Protein AF-0000000082566707 (afdb_homodimer)

InterPro domains:
  IPR007268 Rad9/Ddc1 [PF04139] (2-94)
  IPR007268 Rad9/Ddc1 [PTHR15237] (2-93)

Sequence (204 aa):
MLAFHTLNSSQSAYQSMTFKPDFFDVYTVSGNQVQCSVLLKAICSLLRTPIASIDNSSVKLPDPDALKVQWALECYSVMRKTYWITCNVEPNIKFTKVTYYEMLAFHTLNSSQSAYQSMTFKPDFFDVYTVSGNQVQCSVLLKAICSLLRTPIASIDNSSVKLPDPDALKVQWALECYSVMRKTYWITCNVEPNIKFTKVTYYE

Nearest PDB structures (foldseek):
  7o1f-assembly1_C  TM=5.573E-01  e=4.388E-01  Thermochaetoides thermophila DSM 1495
  7b28-assembly3_B  TM=5.592E-01  e=2.146E+00  Rhipicephalus pulchellus
  7b28-assembly7_G  TM=5.546E-01  e=2.767E+00  Rhipicephalus pulchellus
  7b28-assembly1_F  TM=5.587E-01  e=2.948E+00  Rhipicephalus pulchellus
  7b28-assembly4_C  TM=5.546E-01  e=2.948E+00  Rhipicephalus pulchellus

Structure (mmCIF, N/CA/C/O backbone):
data_AF-0000000082566707-model_v1
#
loop_
_entity.id
_entity.type
_entity.pdbx_description
1 polymer 'Uncharacterized protein'
#
loop_
_atom_site.group_PDB
_atom_site.id
_atom_site.type_symbol
_atom_site.label_atom_id
_atom_site.label_alt_id
_atom_site.label_comp_id
_atom_site.label_asym_id
_atom_site.label_entity_id
_atom_site.label_seq_id
_atom_site.pdbx_PDB_ins_code
_atom_site.Cartn_x
_atom_site.Cartn_y
_atom_site.Cartn_z
_atom_site.occupancy
_atom_site.B_iso_or_equiv
_atom_site.auth_seq_id
_atom_site.auth_comp_id
_atom_site.auth_asym_id
_atom_site.auth_atom_id
_atom_site.pdbx_PDB_model_num
ATOM 1 N N . MET A 1 1 ? 10.742 -12.586 -5.781 1 89.69 1 MET A N 1
ATOM 2 C CA . MET A 1 1 ? 9.93 -11.562 -5.129 1 89.69 1 MET A CA 1
ATOM 3 C C . MET A 1 1 ? 9.109 -10.781 -6.156 1 89.69 1 MET A C 1
ATOM 5 O O . MET A 1 1 ? 9.578 -10.539 -7.27 1 89.69 1 MET A O 1
ATOM 9 N N . LEU A 1 2 ? 7.887 -10.539 -5.777 1 91.69 2 LEU A N 1
ATOM 10 C CA . LEU A 1 2 ? 6.996 -9.766 -6.633 1 91.69 2 LEU A CA 1
ATOM 11 C C . LEU A 1 2 ? 6.594 -8.461 -5.949 1 91.69 2 LEU A C 1
ATOM 13 O O . LEU A 1 2 ? 6.129 -8.469 -4.809 1 91.69 2 LEU A O 1
ATOM 17 N N . ALA A 1 3 ? 6.848 -7.414 -6.664 1 92.25 3 ALA A N 1
ATOM 18 C CA . ALA A 1 3 ? 6.523 -6.117 -6.074 1 92.25 3 ALA A CA 1
ATOM 19 C C . ALA A 1 3 ? 5.699 -5.266 -7.035 1 92.25 3 ALA A C 1
ATOM 21 O O . ALA A 1 3 ? 5.949 -5.27 -8.242 1 92.25 3 ALA A O 1
ATOM 22 N N . PHE A 1 4 ? 4.68 -4.625 -6.426 1 92.06 4 PHE A N 1
ATOM 23 C CA . PHE A 1 4 ? 3.896 -3.617 -7.133 1 92.06 4 PHE A CA 1
ATOM 24 C C . PHE A 1 4 ? 4.133 -2.234 -6.539 1 92.06 4 PHE A C 1
ATOM 26 O O . PHE A 1 4 ? 4.199 -2.08 -5.316 1 92.06 4 PHE A O 1
ATOM 33 N N . HIS A 1 5 ? 4.258 -1.29 -7.406 1 90.44 5 HIS A N 1
ATOM 34 C CA . HIS A 1 5 ? 4.449 0.057 -6.879 1 90.44 5 HIS A CA 1
ATOM 35 C C . HIS A 1 5 ? 3.736 1.093 -7.742 1 90.44 5 HIS A C 1
ATOM 37 O O . HIS A 1 5 ? 3.475 0.852 -8.922 1 90.44 5 HIS A O 1
ATOM 43 N N . THR A 1 6 ? 3.406 2.178 -7.148 1 91.19 6 THR A N 1
ATOM 44 C CA . THR A 1 6 ? 2.795 3.301 -7.848 1 91.19 6 THR A CA 1
ATOM 45 C C . THR A 1 6 ? 3.262 4.625 -7.254 1 91.19 6 THR A C 1
ATOM 47 O O . THR A 1 6 ? 3.586 4.703 -6.066 1 91.19 6 THR A O 1
ATOM 50 N N . LEU A 1 7 ? 3.301 5.535 -8.156 1 88.88 7 LEU A N 1
ATOM 51 C CA . LEU A 1 7 ? 3.672 6.91 -7.836 1 88.88 7 LEU A CA 1
ATOM 52 C C . LEU A 1 7 ? 2.631 7.891 -8.367 1 88.88 7 LEU A C 1
ATOM 54 O O . LEU A 1 7 ? 2.133 7.73 -9.484 1 88.88 7 LEU A O 1
ATOM 58 N N . ASN A 1 8 ? 2.279 8.82 -7.445 1 87.75 8 ASN A N 1
ATOM 59 C CA . ASN A 1 8 ? 1.341 9.797 -7.988 1 87.75 8 ASN A CA 1
ATOM 60 C C . ASN A 1 8 ? 2.025 10.75 -8.961 1 87.75 8 ASN A C 1
ATOM 62 O O . ASN A 1 8 ? 3.254 10.789 -9.039 1 87.75 8 ASN A O 1
ATOM 66 N N . SER A 1 9 ? 1.247 11.398 -9.688 1 85.25 9 SER A N 1
ATOM 67 C CA . SER A 1 9 ? 1.765 12.234 -10.758 1 85.25 9 SER A CA 1
ATOM 68 C C . SER A 1 9 ? 2.693 13.312 -10.227 1 85.25 9 SER A C 1
ATOM 70 O O . SER A 1 9 ? 3.678 13.672 -10.875 1 85.25 9 SER A O 1
ATOM 72 N N . SER A 1 10 ? 2.449 13.859 -9.031 1 85 10 SER A N 1
ATOM 73 C CA . SER A 1 10 ? 3.262 14.914 -8.43 1 85 10 SER A CA 1
ATOM 74 C C . SER A 1 10 ? 4.527 14.336 -7.801 1 85 10 SER A C 1
ATOM 76 O O . SER A 1 10 ? 5.371 15.086 -7.305 1 85 10 SER A O 1
ATOM 78 N N . GLN A 1 11 ? 4.633 12.984 -7.742 1 86.69 11 GLN A N 1
ATOM 79 C CA . GLN A 1 11 ? 5.766 12.266 -7.168 1 86.69 11 GLN A CA 1
ATOM 80 C C . GLN A 1 11 ? 5.93 12.594 -5.688 1 86.69 11 GLN A C 1
ATOM 82 O O . GLN A 1 11 ? 7.055 12.648 -5.18 1 86.69 11 GLN A O 1
ATOM 87 N N . SER A 1 12 ? 4.902 12.961 -5.082 1 90.69 12 SER A N 1
ATOM 88 C CA . SER A 1 12 ? 4.957 13.312 -3.666 1 90.69 12 SER A CA 1
ATOM 89 C C . SER A 1 12 ? 4.461 12.164 -2.795 1 90.69 12 SER A C 1
ATOM 91 O O . SER A 1 12 ? 4.602 12.203 -1.57 1 90.69 12 SER A O 1
ATOM 93 N N . ALA A 1 13 ? 3.9 11.148 -3.428 1 91.94 13 ALA A N 1
ATOM 94 C CA . ALA A 1 13 ? 3.402 9.961 -2.73 1 91.94 13 ALA A CA 1
ATOM 95 C C . ALA A 1 13 ? 3.777 8.688 -3.48 1 91.94 13 ALA A C 1
ATOM 97 O O . ALA A 1 13 ? 3.686 8.633 -4.707 1 91.94 13 ALA A O 1
ATOM 98 N N . TYR A 1 14 ? 4.172 7.719 -2.662 1 90.56 14 TYR A N 1
ATOM 99 C CA . TYR A 1 14 ? 4.625 6.438 -3.195 1 90.56 14 TYR A CA 1
ATOM 100 C C . TYR A 1 14 ? 4.012 5.277 -2.422 1 90.56 14 TYR A C 1
ATOM 102 O O . TYR A 1 14 ? 3.949 5.305 -1.191 1 90.56 14 TYR A O 1
ATOM 110 N N . GLN A 1 15 ? 3.508 4.336 -3.217 1 92.44 15 GLN A N 1
ATOM 111 C CA . GLN A 1 15 ? 2.943 3.133 -2.611 1 92.44 15 GLN A CA 1
ATOM 112 C C . GLN A 1 15 ? 3.576 1.873 -3.193 1 92.44 15 GLN A C 1
ATOM 114 O O . GLN A 1 15 ? 3.793 1.782 -4.406 1 92.44 15 GLN A O 1
ATOM 119 N N . SER A 1 16 ? 3.9 0.959 -2.309 1 91.94 16 SER A N 1
ATOM 120 C CA . SER A 1 16 ? 4.465 -0.302 -2.775 1 91.94 16 SER A CA 1
ATOM 121 C C . SER A 1 16 ? 3.916 -1.482 -1.981 1 91.94 16 SER A C 1
ATOM 123 O O . SER A 1 16 ? 3.547 -1.334 -0.815 1 91.94 16 SER A O 1
ATOM 125 N N . MET A 1 17 ? 3.814 -2.58 -2.643 1 93.94 17 MET A N 1
ATOM 126 C CA . MET A 1 17 ? 3.463 -3.873 -2.062 1 93.94 17 MET A CA 1
ATOM 127 C C . MET A 1 17 ? 4.398 -4.969 -2.562 1 93.94 17 MET A C 1
ATOM 129 O O . MET A 1 17 ? 4.633 -5.09 -3.766 1 93.94 17 MET A O 1
ATOM 133 N N . THR A 1 18 ? 4.945 -5.691 -1.641 1 92.62 18 THR A N 1
ATOM 134 C CA . THR A 1 18 ? 5.902 -6.73 -2.002 1 92.62 18 THR A CA 1
ATOM 135 C C . THR A 1 18 ? 5.469 -8.078 -1.441 1 92.62 18 THR A C 1
ATOM 137 O O . THR A 1 18 ? 5.039 -8.172 -0.289 1 92.62 18 THR A O 1
ATOM 140 N N . PHE A 1 19 ? 5.625 -9.117 -2.285 1 93.44 19 PHE A N 1
ATOM 141 C CA . PHE A 1 19 ? 5.258 -10.477 -1.889 1 93.44 19 PHE A CA 1
ATOM 142 C C . PHE A 1 19 ? 6.422 -11.43 -2.096 1 93.44 19 PHE A C 1
ATOM 144 O O . PHE A 1 19 ? 7.051 -11.438 -3.156 1 93.44 19 PHE A O 1
ATOM 151 N N . LYS A 1 20 ? 6.645 -12.172 -1.05 1 93.19 20 LYS A N 1
ATOM 152 C CA . LYS A 1 20 ? 7.547 -13.312 -1.211 1 93.19 20 LYS A CA 1
ATOM 153 C C . LYS A 1 20 ? 6.859 -14.461 -1.939 1 93.19 20 LYS A C 1
ATOM 155 O O . LYS A 1 20 ? 5.633 -14.586 -1.902 1 93.19 20 LYS A O 1
ATOM 160 N N . PRO A 1 21 ? 7.695 -15.281 -2.607 1 95.31 21 PRO A N 1
ATOM 161 C CA . PRO A 1 21 ? 7.086 -16.422 -3.309 1 95.31 21 PRO A CA 1
ATOM 162 C C . PRO A 1 21 ? 6.242 -17.297 -2.389 1 95.31 21 PRO A C 1
ATOM 164 O O . PRO A 1 21 ? 5.203 -17.812 -2.807 1 95.31 21 PRO A O 1
ATOM 167 N N . ASP A 1 22 ? 6.578 -17.438 -1.135 1 94.81 22 ASP A N 1
ATOM 168 C CA . ASP A 1 22 ? 5.891 -18.344 -0.221 1 94.81 22 ASP A CA 1
ATOM 169 C C . ASP A 1 22 ? 4.551 -17.781 0.223 1 94.81 22 ASP A C 1
ATOM 171 O O . ASP A 1 22 ? 3.758 -18.453 0.873 1 94.81 22 ASP A O 1
ATOM 175 N N . PHE A 1 23 ? 4.254 -16.625 -0.111 1 93.69 23 PHE A N 1
ATOM 176 C CA . PHE A 1 23 ? 2.941 -16.047 0.142 1 93.69 23 PHE A CA 1
ATOM 177 C C . PHE A 1 23 ? 1.866 -16.75 -0.674 1 93.69 23 PHE A C 1
ATOM 179 O O . PHE A 1 23 ? 0.713 -16.844 -0.247 1 93.69 23 PHE A O 1
ATOM 186 N N . PHE A 1 24 ? 2.273 -17.266 -1.817 1 96.5 24 PHE A N 1
ATOM 187 C CA . PHE A 1 24 ? 1.337 -17.844 -2.768 1 96.5 24 PHE A CA 1
ATOM 188 C C . PHE A 1 24 ? 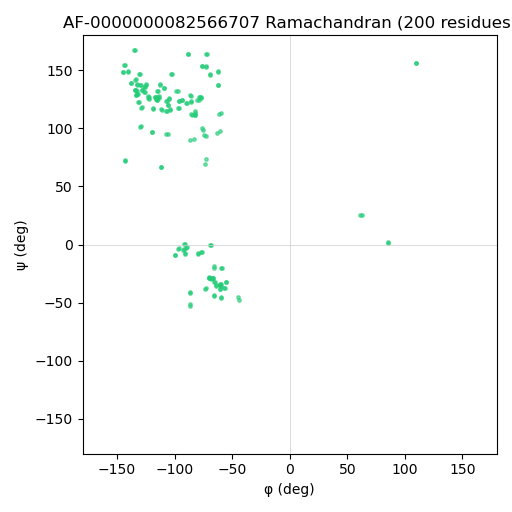1.379 -19.375 -2.695 1 96.5 24 PHE A C 1
ATOM 190 O O . PHE A 1 24 ? 2.441 -19.953 -2.475 1 96.5 24 PHE A O 1
ATOM 197 N N . ASP A 1 25 ? 0.219 -19.859 -2.939 1 97 25 ASP A N 1
ATOM 198 C CA . ASP A 1 25 ? 0.181 -21.312 -3.086 1 97 25 ASP A CA 1
ATOM 199 C C . ASP A 1 25 ? 0.798 -21.734 -4.41 1 97 25 ASP A C 1
ATOM 201 O O . ASP A 1 25 ? 1.448 -22.781 -4.488 1 97 25 ASP A O 1
ATOM 205 N N . VAL A 1 26 ? 0.562 -21 -5.355 1 96.62 26 VAL A N 1
ATOM 206 C CA . VAL A 1 26 ? 1.168 -21.203 -6.668 1 96.62 26 VAL A CA 1
ATOM 207 C C . VAL A 1 26 ? 1.807 -19.906 -7.152 1 96.62 26 VAL A C 1
ATOM 209 O O . VAL A 1 26 ? 1.125 -18.891 -7.297 1 96.62 26 VAL A O 1
ATOM 212 N N . TYR A 1 27 ? 3.111 -19.969 -7.336 1 96.12 27 TYR A N 1
ATOM 213 C CA . TYR A 1 27 ? 3.896 -18.812 -7.773 1 96.12 27 TYR A CA 1
ATOM 214 C C . TYR A 1 27 ? 4.594 -19.094 -9.102 1 96.12 27 TYR A C 1
ATOM 216 O O . TYR A 1 27 ? 5.66 -19.719 -9.125 1 96.12 27 TYR A O 1
ATOM 224 N N . THR A 1 28 ? 3.951 -18.641 -10.219 1 94.56 28 THR A N 1
ATOM 225 C CA . THR A 1 28 ? 4.504 -18.844 -11.555 1 94.56 28 THR A CA 1
ATOM 226 C C . THR A 1 28 ? 4.949 -17.516 -12.164 1 94.56 28 THR A C 1
ATOM 228 O O . THR A 1 28 ? 4.316 -17.016 -13.094 1 94.56 28 THR A O 1
ATOM 231 N N . VAL A 1 29 ? 5.914 -16.922 -11.625 1 92.75 29 VAL A N 1
ATOM 232 C CA . VAL A 1 29 ? 6.465 -15.664 -12.117 1 92.75 29 VAL A CA 1
ATOM 233 C C . VAL A 1 29 ? 7.883 -15.891 -12.641 1 92.75 29 VAL A C 1
ATOM 235 O O . VAL A 1 29 ? 8.719 -16.469 -11.961 1 92.75 29 VAL A O 1
ATOM 238 N N . SER A 1 30 ? 8.016 -15.445 -13.82 1 87.81 30 SER A N 1
ATOM 239 C CA . SER A 1 30 ? 9.344 -15.562 -14.414 1 87.81 30 SER A CA 1
ATOM 240 C C . SER A 1 30 ? 10.266 -14.453 -13.922 1 87.81 30 SER A C 1
ATOM 242 O O . SER A 1 30 ? 9.914 -13.273 -13.969 1 87.81 30 SER A O 1
ATOM 244 N N . GLY A 1 31 ? 11.398 -14.781 -13.359 1 82.25 31 GLY A N 1
ATOM 245 C CA . GLY A 1 31 ? 12.344 -13.836 -12.797 1 82.25 31 GLY A CA 1
ATOM 246 C C . GLY A 1 31 ? 12.422 -13.891 -11.281 1 82.25 31 GLY A C 1
ATOM 247 O O . GLY A 1 31 ? 11.484 -14.336 -10.625 1 82.25 31 GLY A O 1
ATOM 248 N N . ASN A 1 32 ? 13.469 -13.484 -10.719 1 80.94 32 ASN A N 1
ATOM 249 C CA . ASN A 1 32 ? 13.688 -13.555 -9.281 1 80.94 32 ASN A CA 1
ATOM 250 C C . ASN A 1 32 ? 13.109 -12.336 -8.562 1 80.94 32 ASN A C 1
ATOM 252 O O . ASN A 1 32 ? 12.594 -12.453 -7.449 1 80.94 32 ASN A O 1
ATOM 256 N N . GLN A 1 33 ? 13.281 -11.227 -9.102 1 83.75 33 GLN A N 1
ATOM 257 C CA . GLN A 1 33 ? 12.758 -9.977 -8.57 1 83.75 33 GLN A CA 1
ATOM 258 C C . GLN A 1 33 ? 12 -9.195 -9.633 1 83.75 33 GLN A C 1
ATOM 260 O O . GLN A 1 33 ? 12.602 -8.672 -10.578 1 83.75 33 GLN A O 1
ATOM 265 N N . VAL A 1 34 ? 10.75 -9.328 -9.469 1 86.69 34 VAL A N 1
ATOM 266 C CA . VAL A 1 34 ? 9.914 -8.633 -10.445 1 86.69 34 VAL A CA 1
ATOM 267 C C . VAL A 1 34 ? 9.258 -7.418 -9.797 1 86.69 34 VAL A C 1
ATOM 269 O O . VAL A 1 34 ? 8.656 -7.531 -8.727 1 86.69 34 VAL A O 1
ATOM 272 N N . GLN A 1 35 ? 9.516 -6.324 -10.414 1 87.56 35 GLN A N 1
ATOM 273 C CA . GLN A 1 35 ? 8.906 -5.074 -9.977 1 87.56 35 GLN A CA 1
ATOM 274 C C . GLN A 1 35 ? 8 -4.492 -11.055 1 87.56 35 GLN A C 1
ATOM 276 O O . GLN A 1 35 ? 8.43 -4.285 -12.188 1 87.56 35 GLN A O 1
ATOM 281 N N . CYS A 1 36 ? 6.793 -4.219 -10.648 1 88.5 36 CYS A N 1
ATOM 282 C CA . CYS A 1 36 ? 5.82 -3.723 -11.617 1 88.5 36 CYS A CA 1
ATOM 283 C C . CYS A 1 36 ? 5.258 -2.375 -11.18 1 88.5 36 CYS A C 1
ATOM 285 O O . CYS A 1 36 ? 4.77 -2.234 -10.055 1 88.5 36 CYS A O 1
ATOM 287 N N . SER A 1 37 ? 5.375 -1.419 -12.094 1 90.75 37 SER A N 1
ATOM 288 C CA . SER A 1 37 ? 4.637 -0.174 -11.906 1 90.75 37 SER A CA 1
ATOM 289 C C . SER A 1 37 ? 3.17 -0.342 -12.289 1 90.75 37 SER A C 1
ATOM 291 O O . SER A 1 37 ? 2.855 -0.852 -13.367 1 90.75 37 SER A O 1
ATOM 293 N N . VAL A 1 38 ? 2.332 0.041 -11.344 1 92.75 38 VAL A N 1
ATOM 294 C CA . VAL A 1 38 ? 0.905 -0.147 -11.578 1 92.75 38 VAL A CA 1
ATOM 295 C C . VAL A 1 38 ? 0.142 1.111 -11.172 1 92.75 38 VAL A C 1
ATOM 297 O O . VAL A 1 38 ? 0.71 2.018 -10.555 1 92.75 38 VAL A O 1
ATOM 300 N N . LEU A 1 39 ? -1.167 1.134 -11.602 1 91.31 39 LEU A N 1
ATOM 301 C CA . LEU A 1 39 ? -2.031 2.213 -11.141 1 91.31 39 LEU A CA 1
ATOM 302 C C . LEU A 1 39 ? -2.398 2.021 -9.672 1 91.31 39 LEU A C 1
ATOM 304 O O . LEU A 1 39 ? -2.477 0.891 -9.188 1 91.31 39 LEU A O 1
ATOM 308 N N . LEU A 1 40 ? -2.684 3.113 -9.016 1 92 40 LEU A N 1
ATOM 309 C CA . LEU A 1 40 ? -3.105 3.068 -7.621 1 92 40 LEU A CA 1
ATOM 310 C C . LEU A 1 40 ? -4.336 2.188 -7.453 1 92 40 LEU A C 1
ATOM 312 O O . LEU A 1 40 ? -4.441 1.438 -6.477 1 92 40 LEU A O 1
ATOM 316 N N . LYS A 1 41 ? -5.207 2.266 -8.414 1 92.06 41 LYS A N 1
ATOM 317 C CA . LYS A 1 41 ? -6.434 1.476 -8.367 1 92.06 41 LYS A CA 1
ATOM 318 C C . LYS A 1 41 ? -6.125 -0.018 -8.32 1 92.06 41 LYS A C 1
ATOM 320 O O . LYS A 1 41 ? -6.859 -0.791 -7.707 1 92.06 41 LYS A O 1
ATOM 325 N N . ALA A 1 42 ? -5.094 -0.407 -8.984 1 92.62 42 ALA A N 1
ATOM 326 C CA . ALA A 1 42 ? -4.691 -1.811 -8.953 1 92.62 42 ALA A CA 1
ATOM 327 C C . ALA A 1 42 ? -4.242 -2.225 -7.555 1 92.62 42 ALA A C 1
ATOM 329 O O . ALA A 1 42 ? -4.621 -3.291 -7.066 1 92.62 42 ALA A O 1
ATOM 330 N N . ILE A 1 43 ? -3.469 -1.401 -6.918 1 92.44 43 ILE A N 1
ATOM 331 C CA . ILE A 1 43 ? -3.047 -1.669 -5.547 1 92.44 43 ILE A CA 1
ATOM 332 C C . ILE A 1 43 ? -4.27 -1.783 -4.645 1 92.44 43 ILE A C 1
ATOM 334 O O . ILE A 1 43 ? -4.379 -2.717 -3.846 1 92.44 43 ILE A O 1
ATOM 338 N N . CYS A 1 44 ? -5.195 -0.875 -4.777 1 93.5 44 CYS A N 1
ATOM 339 C CA . CYS A 1 44 ? -6.41 -0.889 -3.973 1 93.5 44 CYS A CA 1
ATOM 340 C C . CYS A 1 44 ? -7.203 -2.168 -4.203 1 93.5 44 CYS A C 1
ATOM 342 O O . CYS A 1 44 ? -7.75 -2.744 -3.262 1 93.5 44 CYS A O 1
ATOM 344 N N . SER A 1 45 ? -7.258 -2.643 -5.387 1 91.31 45 SER A N 1
ATOM 345 C CA . SER A 1 45 ? -7.992 -3.861 -5.711 1 91.31 45 SER A CA 1
ATOM 346 C C . SER A 1 45 ? -7.391 -5.074 -5.008 1 91.31 45 SER A C 1
ATOM 348 O O . SER A 1 45 ? -8.117 -5.961 -4.555 1 91.31 45 SER A O 1
ATOM 350 N N . LEU A 1 46 ? -6.09 -5.062 -4.887 1 90 46 LEU A N 1
ATOM 351 C CA . LEU A 1 46 ? -5.387 -6.148 -4.211 1 90 46 LEU A CA 1
ATOM 352 C C . LEU A 1 46 ? -5.672 -6.137 -2.713 1 90 46 LEU A C 1
ATOM 354 O O . LEU A 1 46 ? -5.684 -7.188 -2.068 1 90 46 LEU A O 1
ATOM 358 N N . LEU A 1 47 ? -5.934 -4.988 -2.229 1 91.56 47 LEU A N 1
ATOM 359 C CA . LEU A 1 47 ? -6.121 -4.836 -0.791 1 91.56 47 LEU A CA 1
ATOM 360 C C . LEU A 1 47 ? -7.586 -5.004 -0.411 1 91.56 47 LEU A C 1
ATOM 362 O O . LEU A 1 47 ? -7.926 -5.039 0.774 1 91.56 47 LEU A O 1
ATOM 366 N N . ARG A 1 48 ? -8.453 -5.086 -1.411 1 88.62 48 ARG A N 1
ATOM 367 C CA . ARG A 1 48 ? -9.883 -5.168 -1.163 1 88.62 48 ARG A CA 1
ATOM 368 C C . ARG A 1 48 ? -10.258 -6.512 -0.55 1 88.62 48 ARG A C 1
ATOM 370 O O . ARG A 1 48 ? -11.266 -6.621 0.155 1 88.62 48 ARG A O 1
ATOM 377 N N . THR A 1 49 ? -9.555 -7.52 -0.806 1 88 49 THR A N 1
ATOM 378 C CA . THR A 1 49 ? -9.852 -8.844 -0.27 1 88 49 THR A CA 1
ATOM 379 C C . THR A 1 49 ? -9.023 -9.117 0.979 1 88 49 THR A C 1
ATOM 381 O O . THR A 1 49 ? -7.797 -9.234 0.902 1 88 49 THR A O 1
ATOM 384 N N . PRO A 1 50 ? -9.672 -9.297 2.043 1 87.56 50 PRO A N 1
ATOM 385 C CA . PRO A 1 50 ? -8.922 -9.594 3.271 1 87.56 50 PRO A CA 1
ATOM 386 C C . PRO A 1 50 ? -8.125 -10.891 3.186 1 87.56 50 PRO A C 1
ATOM 388 O O . PRO A 1 50 ? -8.656 -11.914 2.742 1 87.56 50 PRO A O 1
ATOM 391 N N . ILE A 1 51 ? -6.898 -10.812 3.682 1 86.31 51 ILE A N 1
ATOM 392 C CA . ILE A 1 51 ? -6.008 -11.969 3.635 1 86.31 51 ILE A CA 1
ATOM 393 C C . ILE A 1 51 ? -6.629 -13.133 4.402 1 86.31 51 ILE A C 1
ATOM 395 O O . ILE A 1 51 ? -6.504 -14.289 3.998 1 86.31 51 ILE A O 1
ATOM 399 N N . ALA A 1 52 ? -7.328 -12.797 5.484 1 87.25 52 ALA A N 1
ATOM 400 C CA . ALA A 1 52 ? -7.918 -13.797 6.371 1 87.25 52 ALA A CA 1
ATOM 401 C C . ALA A 1 52 ? -9.016 -14.586 5.656 1 87.25 52 ALA A C 1
ATOM 403 O O . ALA A 1 52 ? -9.398 -15.672 6.102 1 87.25 52 ALA A O 1
ATOM 404 N N . SER A 1 53 ? -9.516 -14.07 4.605 1 91.06 53 SER A N 1
ATOM 405 C CA . SER A 1 53 ? -10.602 -14.734 3.891 1 91.06 53 SER A CA 1
ATOM 406 C C . SER A 1 53 ? -10.07 -15.633 2.781 1 91.06 53 SER A C 1
ATOM 408 O O . SER A 1 53 ? -10.828 -16.375 2.16 1 91.06 53 SER A O 1
ATOM 410 N N . ILE A 1 54 ? -8.836 -15.617 2.578 1 92.06 54 ILE A N 1
ATOM 411 C CA . ILE A 1 54 ? -8.242 -16.281 1.422 1 92.06 54 ILE A CA 1
ATOM 412 C C . ILE A 1 54 ? -7.812 -17.703 1.807 1 92.06 54 ILE A C 1
ATOM 414 O O . ILE A 1 54 ? -7.07 -17.891 2.775 1 92.06 54 ILE A O 1
ATOM 418 N N . ASP A 1 55 ? -8.289 -18.672 1.101 1 94.25 55 ASP A N 1
ATOM 419 C CA . ASP A 1 55 ? -7.883 -20.062 1.259 1 94.25 55 ASP A CA 1
ATOM 420 C C . ASP A 1 55 ? -6.652 -20.375 0.411 1 94.25 55 ASP A C 1
ATOM 422 O O . ASP A 1 55 ? -5.664 -20.922 0.916 1 94.25 55 ASP A O 1
ATOM 426 N N . ASN A 1 56 ? -6.715 -20.062 -0.884 1 95.06 56 ASN A N 1
ATOM 427 C CA . ASN A 1 56 ? -5.609 -20.25 -1.815 1 95.06 56 ASN A CA 1
ATOM 428 C C . ASN A 1 56 ? -5.379 -19.016 -2.684 1 95.06 56 ASN A C 1
ATOM 430 O O . ASN A 1 56 ? -6.328 -18.344 -3.078 1 95.06 56 ASN A O 1
ATOM 434 N N . SER A 1 57 ? -4.086 -18.797 -2.908 1 95.75 57 SER A N 1
ATOM 435 C CA . SER A 1 57 ? -3.713 -17.672 -3.762 1 95.75 57 SER A CA 1
ATOM 436 C C . SER A 1 57 ? -2.662 -18.078 -4.789 1 95.75 57 SER A C 1
ATOM 438 O O . SER A 1 57 ? -1.713 -18.797 -4.461 1 95.75 57 SER A O 1
ATOM 440 N N . SER A 1 58 ? -2.861 -17.719 -6.039 1 96.75 58 SER A N 1
ATOM 441 C CA . SER A 1 58 ? -1.913 -18.016 -7.109 1 96.75 58 SER A CA 1
ATOM 442 C C . SER A 1 58 ? -1.615 -16.766 -7.941 1 96.75 58 SER A C 1
ATOM 444 O O . SER A 1 58 ? -2.479 -15.906 -8.102 1 96.75 58 SER A O 1
ATOM 446 N N . VAL A 1 59 ? -0.353 -16.703 -8.422 1 96.5 59 VAL A N 1
ATOM 447 C CA . VAL A 1 59 ? 0.053 -15.602 -9.281 1 96.5 59 VAL A CA 1
ATOM 448 C C . VAL A 1 59 ? 0.801 -16.141 -10.5 1 96.5 59 VAL A C 1
ATOM 450 O O . VAL A 1 59 ? 1.582 -17.078 -10.391 1 96.5 59 VAL A O 1
ATOM 453 N N . LYS A 1 60 ? 0.438 -15.531 -11.617 1 95.5 60 LYS A N 1
ATOM 454 C CA . LYS A 1 60 ? 1.055 -15.977 -12.867 1 95.5 60 LYS A CA 1
ATOM 455 C C . LYS A 1 60 ? 1.587 -14.797 -13.672 1 95.5 60 LYS A C 1
ATOM 457 O O . LYS A 1 60 ? 0.854 -13.844 -13.945 1 95.5 60 LYS A O 1
ATOM 462 N N . LEU A 1 61 ? 2.834 -14.797 -13.977 1 92.62 61 LEU A N 1
ATOM 463 C CA . LEU A 1 61 ? 3.539 -13.938 -14.922 1 92.62 61 LEU A CA 1
ATOM 464 C C . LEU A 1 61 ? 4.621 -14.719 -15.664 1 92.62 61 LEU A C 1
ATOM 466 O O . LEU A 1 61 ? 5.812 -14.5 -15.438 1 92.62 61 LEU A O 1
ATOM 470 N N . PRO A 1 62 ? 4.152 -15.586 -16.562 1 84.69 62 PRO A N 1
ATOM 471 C CA . PRO A 1 62 ? 5.09 -16.5 -17.219 1 84.69 62 PRO A CA 1
ATOM 472 C C . PRO A 1 62 ? 6.074 -15.789 -18.141 1 84.69 62 PRO A C 1
ATOM 474 O O . PRO A 1 62 ? 7.176 -16.281 -18.375 1 84.69 62 PRO A O 1
ATOM 477 N N . ASP A 1 63 ? 5.633 -14.664 -18.688 1 83.12 63 ASP A N 1
ATOM 478 C CA . ASP A 1 63 ? 6.492 -13.859 -19.547 1 83.12 63 ASP A CA 1
ATOM 479 C C . ASP A 1 63 ? 6.848 -12.531 -18.891 1 83.12 63 ASP A C 1
ATOM 481 O O . ASP A 1 63 ? 5.969 -11.695 -18.641 1 83.12 63 ASP A O 1
ATOM 485 N N . PRO A 1 64 ? 8.164 -12.336 -18.625 1 73.19 64 PRO A N 1
ATOM 486 C CA . PRO A 1 64 ? 8.578 -11.094 -17.969 1 73.19 64 PRO A CA 1
ATOM 487 C C . PRO A 1 64 ? 8.211 -9.852 -18.766 1 73.19 64 PRO A C 1
ATOM 489 O O . PRO A 1 64 ? 8.125 -8.758 -18.219 1 73.19 64 PRO A O 1
ATOM 492 N N . ASP A 1 65 ? 7.992 -10.148 -20.047 1 76.19 65 ASP A N 1
ATOM 493 C CA . ASP A 1 65 ? 7.637 -9.023 -20.906 1 76.19 65 ASP A CA 1
ATOM 494 C C . ASP A 1 65 ? 6.125 -8.836 -20.969 1 76.19 65 ASP A C 1
ATOM 496 O O . ASP A 1 65 ? 5.637 -7.906 -21.625 1 76.19 65 ASP A O 1
ATOM 500 N N . ALA A 1 66 ? 5.59 -9.773 -20.188 1 78.56 66 ALA A N 1
ATOM 501 C CA . ALA A 1 66 ? 4.137 -9.617 -20.172 1 78.56 66 ALA A CA 1
ATOM 502 C C . ALA A 1 66 ? 3.732 -8.352 -19.422 1 78.56 66 ALA A C 1
ATOM 504 O O . ALA A 1 66 ? 4.355 -7.992 -18.422 1 78.56 66 ALA A O 1
ATOM 505 N N . LEU A 1 67 ? 2.695 -7.762 -19.891 1 82.12 67 LEU A N 1
ATOM 506 C CA . LEU A 1 67 ? 2.242 -6.496 -19.328 1 82.12 67 LEU A CA 1
ATOM 507 C C . LEU A 1 67 ? 1.139 -6.723 -18.297 1 82.12 67 LEU A C 1
ATOM 509 O O . LEU A 1 67 ? 0.696 -5.781 -17.625 1 82.12 67 LEU A O 1
ATOM 513 N N . LYS A 1 68 ? 0.771 -8.023 -18.156 1 91.62 68 LYS A N 1
ATOM 514 C CA . LYS A 1 68 ? -0.33 -8.289 -17.234 1 91.62 68 LYS A CA 1
ATOM 515 C C . LYS A 1 68 ? 0.001 -9.445 -16.297 1 91.62 68 LYS A C 1
ATOM 517 O O . LYS A 1 68 ? 0.466 -10.5 -16.75 1 91.62 68 LYS A O 1
ATOM 522 N N . VAL A 1 69 ? -0.188 -9.227 -15.078 1 93.06 69 VAL A N 1
ATOM 523 C CA . VAL A 1 69 ? -0.055 -10.266 -14.062 1 93.06 69 VAL A CA 1
ATOM 524 C C . VAL A 1 69 ? -1.434 -10.812 -13.703 1 93.06 69 VAL A C 1
ATOM 526 O O . VAL A 1 69 ? -2.391 -10.055 -13.547 1 93.06 69 VAL A O 1
ATOM 529 N N . GLN A 1 70 ? -1.535 -12.094 -13.688 1 95.44 70 GLN A N 1
ATOM 530 C CA . GLN A 1 70 ? -2.768 -12.711 -13.219 1 95.44 70 GLN A CA 1
ATOM 531 C C . GLN A 1 70 ? -2.658 -13.117 -11.75 1 95.44 70 GLN A C 1
ATOM 533 O O . GLN A 1 70 ? -1.734 -13.836 -11.367 1 95.44 70 GLN A O 1
ATOM 538 N N . TRP A 1 71 ? -3.531 -12.633 -10.977 1 95.44 71 TRP A N 1
ATOM 539 C CA . TRP A 1 71 ? -3.645 -12.992 -9.562 1 95.44 71 TRP A CA 1
ATOM 540 C C . TRP A 1 71 ? -4.996 -13.633 -9.273 1 95.44 71 TRP A C 1
ATOM 542 O O . TRP A 1 71 ? -6.039 -12.992 -9.406 1 95.44 71 TRP A O 1
ATOM 552 N N . ALA A 1 72 ? -5.02 -14.906 -8.844 1 96.62 72 ALA A N 1
ATOM 553 C CA . ALA A 1 72 ? -6.242 -15.648 -8.547 1 96.62 72 ALA A CA 1
ATOM 554 C C . ALA A 1 72 ? -6.332 -15.992 -7.066 1 96.62 72 ALA A C 1
ATOM 556 O O . ALA A 1 72 ? -5.379 -16.531 -6.492 1 96.62 72 ALA A O 1
ATOM 557 N N . LEU A 1 73 ? -7.531 -15.711 -6.516 1 94.69 73 LEU A N 1
ATOM 558 C CA . LEU A 1 73 ? -7.793 -15.977 -5.105 1 94.69 73 LEU A CA 1
ATOM 559 C C . LEU A 1 73 ? -8.984 -16.906 -4.938 1 94.69 73 LEU A C 1
ATOM 561 O O . LEU A 1 73 ? -10.023 -16.719 -5.574 1 94.69 73 LEU A O 1
ATOM 565 N N . GLU A 1 74 ? -8.75 -17.906 -4.23 1 94.69 74 GLU A N 1
ATOM 566 C CA . GLU A 1 74 ? -9.844 -18.75 -3.785 1 94.69 74 GLU A CA 1
ATOM 567 C C . GLU A 1 74 ? -10.18 -18.5 -2.318 1 94.69 74 GLU A C 1
ATOM 569 O O . GLU A 1 74 ? -9.344 -18.719 -1.438 1 94.69 74 GLU A O 1
ATOM 574 N N . CYS A 1 75 ? -11.336 -18.031 -2.031 1 93.06 75 CYS A N 1
ATOM 575 C CA . CYS A 1 75 ? -11.758 -17.734 -0.668 1 93.06 75 CYS A CA 1
ATOM 576 C C . CYS A 1 75 ? -12.383 -18.953 -0.011 1 93.06 75 CYS A C 1
ATOM 578 O O . CYS A 1 75 ? -12.75 -19.906 -0.695 1 93.06 75 CYS A O 1
ATOM 580 N N . TYR A 1 76 ? -12.492 -18.906 1.33 1 92.88 76 TYR A N 1
ATOM 581 C CA . TYR A 1 76 ? -13.102 -19.984 2.082 1 92.88 76 TYR A CA 1
ATOM 582 C C . TYR A 1 76 ? -14.586 -20.125 1.737 1 92.88 76 TYR A C 1
ATOM 584 O O . TYR A 1 76 ? -15.141 -21.234 1.792 1 92.88 76 TYR A O 1
ATOM 592 N N . SER A 1 77 ? -15.273 -19.062 1.415 1 88.56 77 SER A N 1
ATOM 593 C CA . SER A 1 77 ? -16.672 -19.062 1.023 1 88.56 77 SER A CA 1
ATOM 594 C C . SER A 1 77 ? -16.859 -19.719 -0.345 1 88.56 77 SER A C 1
ATOM 596 O O . SER A 1 77 ? -18 -19.906 -0.798 1 88.56 77 SER A O 1
ATOM 598 N N . VAL A 1 78 ? -15.922 -20.172 -0.997 1 82.25 78 VAL A N 1
ATOM 599 C CA . VAL A 1 78 ? -15.922 -20.844 -2.293 1 82.25 78 VAL A CA 1
ATOM 600 C C . VAL A 1 78 ? -15.891 -19.812 -3.412 1 82.25 78 VAL A C 1
ATOM 602 O O . VAL A 1 78 ? -15.852 -20.156 -4.594 1 82.25 78 VAL A O 1
ATOM 605 N N . MET A 1 79 ? -15.844 -18.688 -3.115 1 90.31 79 MET A N 1
ATOM 606 C CA . MET A 1 79 ? -15.734 -17.625 -4.113 1 90.31 79 MET A CA 1
ATOM 607 C C . MET A 1 79 ? -14.312 -17.531 -4.648 1 90.31 79 MET A C 1
ATOM 609 O O . MET A 1 79 ? -13.352 -17.625 -3.889 1 90.31 79 MET A O 1
ATOM 613 N N . ARG A 1 80 ? -14.242 -17.594 -5.973 1 90.69 80 ARG A N 1
ATOM 614 C CA . ARG A 1 80 ? -12.961 -17.391 -6.633 1 90.69 80 ARG A CA 1
ATOM 615 C C . ARG A 1 80 ? -12.891 -16.016 -7.273 1 90.69 80 ARG A C 1
ATOM 617 O O . ARG A 1 80 ? -13.805 -15.617 -8.008 1 90.69 80 ARG A O 1
ATOM 624 N N . LYS A 1 81 ? -11.859 -15.234 -6.934 1 92.62 81 LYS A N 1
ATOM 625 C CA . LYS A 1 81 ? -11.625 -13.93 -7.535 1 92.62 81 LYS A CA 1
ATOM 626 C C . LYS A 1 81 ? -10.344 -13.914 -8.352 1 92.62 81 LYS A C 1
ATOM 628 O O . LYS A 1 81 ? -9.312 -14.43 -7.91 1 92.62 81 LYS A O 1
ATOM 633 N N . THR A 1 82 ? -10.422 -13.5 -9.602 1 94.5 82 THR A N 1
ATOM 634 C CA . THR A 1 82 ? -9.242 -13.359 -10.445 1 94.5 82 THR A CA 1
ATOM 635 C C . THR A 1 82 ? -9.016 -11.898 -10.82 1 94.5 82 THR A C 1
ATOM 637 O O . THR A 1 82 ? -9.914 -11.234 -11.328 1 94.5 82 THR A O 1
ATOM 640 N N . TYR A 1 83 ? -7.867 -11.422 -10.531 1 93.38 83 TYR A N 1
ATOM 641 C CA . TYR A 1 83 ? -7.469 -10.055 -10.875 1 93.38 83 TYR A CA 1
ATOM 642 C C . TYR A 1 83 ? -6.418 -10.055 -11.977 1 93.38 83 TYR A C 1
ATOM 644 O O . TYR A 1 83 ? -5.508 -10.891 -11.977 1 93.38 83 TYR A O 1
ATOM 652 N N . TRP A 1 84 ? -6.668 -9.164 -12.945 1 93.38 84 TRP A N 1
ATOM 653 C CA . TRP A 1 84 ? -5.664 -8.883 -13.961 1 93.38 84 TRP A CA 1
ATOM 654 C C . TRP A 1 84 ? -5.027 -7.516 -13.734 1 93.38 84 TRP A C 1
ATOM 656 O O . TRP A 1 84 ? -5.707 -6.492 -13.812 1 93.38 84 TRP A O 1
ATOM 666 N N . ILE A 1 85 ? -3.746 -7.586 -13.43 1 94.19 85 ILE A N 1
ATOM 667 C CA . ILE A 1 85 ? -3.039 -6.359 -13.078 1 94.19 85 ILE A CA 1
ATOM 668 C C . ILE A 1 85 ? -2.127 -5.945 -14.234 1 94.19 85 ILE A C 1
ATOM 670 O O . ILE A 1 85 ? -1.206 -6.68 -14.594 1 94.19 85 ILE A O 1
ATOM 674 N N . THR A 1 86 ? -2.359 -4.785 -14.766 1 93.62 86 THR A N 1
ATOM 675 C CA . THR A 1 86 ? -1.549 -4.266 -15.859 1 93.62 86 THR A CA 1
ATOM 676 C C . THR A 1 86 ? -0.312 -3.549 -15.32 1 93.62 86 THR A C 1
ATOM 678 O O . THR A 1 86 ? -0.422 -2.656 -14.477 1 93.62 86 THR A O 1
ATOM 681 N N . CYS A 1 87 ? 0.876 -4.016 -15.773 1 89.06 87 CYS A N 1
ATOM 682 C CA . CYS A 1 87 ? 2.137 -3.387 -15.398 1 89.06 87 CYS A CA 1
ATOM 683 C C . CYS A 1 87 ? 2.514 -2.287 -16.375 1 89.06 87 CYS A C 1
ATOM 685 O O . CYS A 1 87 ? 2.527 -2.508 -17.594 1 89.06 87 CYS A O 1
ATOM 687 N N . ASN A 1 88 ? 2.646 -1.123 -15.766 1 80.38 88 ASN A N 1
ATOM 688 C CA . ASN A 1 88 ? 3.051 0.012 -16.594 1 80.38 88 ASN A CA 1
ATOM 689 C C . ASN A 1 88 ? 4.57 0.096 -16.719 1 80.38 88 ASN A C 1
ATOM 691 O O . ASN A 1 88 ? 5.301 -0.287 -15.805 1 80.38 88 ASN A O 1
ATOM 695 N N . VAL A 1 89 ? 5.102 0.186 -17.875 1 61.75 89 VAL A N 1
ATOM 696 C CA . VAL A 1 89 ? 6.535 0.365 -18.078 1 61.75 89 VAL A CA 1
ATOM 697 C C . VAL A 1 89 ? 6.938 1.789 -17.703 1 61.75 89 VAL A C 1
ATOM 699 O O . VAL A 1 89 ? 6.34 2.756 -18.188 1 61.75 89 VAL A O 1
ATOM 702 N N . GLU A 1 90 ? 6.98 2.076 -16.484 1 60.59 90 GLU A N 1
ATOM 703 C CA . GLU A 1 90 ? 7.477 3.414 -16.172 1 60.59 90 GLU A CA 1
ATOM 704 C C . GLU A 1 90 ? 9 3.428 -16.062 1 60.59 90 GLU A C 1
ATOM 706 O O . GLU A 1 90 ? 9.562 2.967 -15.07 1 60.59 90 GLU A O 1
ATOM 711 N N . PRO A 1 91 ? 9.719 3.666 -17.156 1 52.03 91 PRO A N 1
ATOM 712 C CA . PRO A 1 91 ? 11.188 3.629 -17.203 1 52.03 91 PRO A CA 1
ATOM 713 C C . PRO A 1 91 ? 11.836 4.344 -16.031 1 52.03 91 PRO A C 1
ATOM 715 O O . PRO A 1 91 ? 12.93 3.959 -15.594 1 52.03 91 PRO A O 1
ATOM 718 N N . ASN A 1 92 ? 11.438 5.395 -15.703 1 51.94 92 ASN A N 1
ATOM 719 C CA . ASN A 1 92 ? 12.312 6.309 -14.984 1 51.94 92 ASN A CA 1
ATOM 720 C C . ASN A 1 92 ? 12.203 6.117 -13.477 1 51.94 92 ASN A C 1
ATOM 722 O O . ASN A 1 92 ? 12.789 6.879 -12.703 1 51.94 92 ASN A O 1
ATOM 726 N N . ILE A 1 93 ? 11.414 5.324 -13.039 1 52.12 93 ILE A N 1
ATOM 727 C CA . ILE A 1 93 ? 11.406 5.395 -11.586 1 52.12 93 ILE A CA 1
ATOM 728 C C . ILE A 1 93 ? 12.094 4.16 -11.008 1 52.12 93 ILE A C 1
ATOM 730 O O . ILE A 1 93 ? 11.75 3.027 -11.352 1 52.12 93 ILE A O 1
ATOM 734 N N . LYS A 1 94 ? 13.367 4.336 -10.727 1 49.72 94 LYS A N 1
ATOM 735 C CA . LYS A 1 94 ? 14.078 3.248 -10.07 1 49.72 94 LYS A CA 1
ATOM 736 C C . LYS A 1 94 ? 13.711 3.16 -8.594 1 49.72 94 LYS A C 1
ATOM 738 O O . LYS A 1 94 ? 13.641 4.18 -7.902 1 49.72 94 LYS A O 1
ATOM 743 N N . PHE A 1 95 ? 12.828 2.297 -8.203 1 50.69 95 PHE A N 1
ATOM 744 C CA . PHE A 1 95 ? 12.469 2.143 -6.801 1 50.69 95 PHE A CA 1
ATOM 745 C C . PHE A 1 95 ? 13.477 1.246 -6.086 1 50.69 95 PHE A C 1
ATOM 747 O O . PHE A 1 95 ? 14.039 0.33 -6.688 1 50.69 95 PHE A O 1
ATOM 754 N N . THR A 1 96 ? 14.164 1.855 -5.266 1 50.69 96 THR A N 1
ATOM 755 C CA . THR A 1 96 ? 15.133 1.068 -4.512 1 50.69 96 THR A CA 1
ATOM 756 C C . THR A 1 96 ? 14.43 0.006 -3.672 1 50.69 96 THR A C 1
ATOM 758 O O . THR A 1 96 ? 13.289 0.198 -3.25 1 50.69 96 THR A O 1
ATOM 761 N N . LYS A 1 97 ? 15.102 -1.095 -3.49 1 49.28 97 LYS A N 1
ATOM 762 C CA . LYS A 1 97 ? 14.75 -2.336 -2.809 1 49.28 97 LYS A CA 1
ATOM 763 C C . LYS A 1 97 ? 14.461 -2.088 -1.331 1 49.28 97 LYS A C 1
ATOM 765 O O . LYS A 1 97 ? 15.172 -1.324 -0.673 1 49.28 97 LYS A O 1
ATOM 770 N N . VAL A 1 98 ? 13.195 -2.252 -0.907 1 50.75 98 VAL A N 1
ATOM 771 C CA . VAL A 1 98 ? 12.938 -2.363 0.525 1 50.75 98 VAL A CA 1
ATOM 772 C C . VAL A 1 98 ? 13.672 -3.582 1.087 1 50.75 98 VAL A C 1
ATOM 774 O O . VAL A 1 98 ? 13.547 -4.688 0.551 1 50.75 98 VAL A O 1
ATOM 777 N N . THR A 1 99 ? 14.844 -3.457 1.678 1 48.09 99 THR A N 1
ATOM 778 C CA . THR A 1 99 ? 15.586 -4.574 2.258 1 48.09 99 THR A CA 1
ATOM 779 C C . THR A 1 99 ? 15.078 -4.887 3.662 1 48.09 99 THR A C 1
ATOM 781 O O . THR A 1 99 ? 14.859 -3.975 4.465 1 48.09 99 THR A O 1
ATOM 784 N N . TYR A 1 100 ? 14.508 -6.062 3.801 1 47.59 100 TYR A N 1
ATOM 785 C CA . TYR A 1 100 ? 14.062 -6.672 5.047 1 47.59 100 TYR A CA 1
ATOM 786 C C . TYR A 1 100 ? 15.25 -7.168 5.863 1 47.59 100 TYR A C 1
ATOM 788 O O . TYR A 1 100 ? 16.203 -7.711 5.309 1 47.59 100 TYR A O 1
ATOM 796 N N . TYR A 1 101 ? 15.789 -6.379 6.805 1 45.25 101 TYR A N 1
ATOM 797 C CA . TYR A 1 101 ? 16.812 -7.066 7.574 1 45.25 101 TYR A CA 1
ATOM 798 C C . TYR A 1 101 ? 16.219 -7.84 8.734 1 45.25 101 TYR A C 1
ATOM 800 O O . TYR A 1 101 ? 15.297 -7.348 9.406 1 45.25 101 TYR A O 1
ATOM 808 N N . GLU A 1 102 ? 16.281 -9.195 8.688 1 41.09 102 GLU A N 1
ATOM 809 C CA . GLU A 1 102 ? 16.047 -10.109 9.805 1 41.09 102 GLU A CA 1
ATOM 810 C C . GLU A 1 102 ? 16.859 -9.695 11.031 1 41.09 102 GLU A C 1
ATOM 812 O O . GLU A 1 102 ? 17.969 -9.172 10.898 1 41.09 102 GLU A O 1
ATOM 817 N N . MET B 1 1 ? 10.008 13.188 5.504 1 89.62 1 MET B N 1
ATOM 818 C CA . MET B 1 1 ? 9.234 12.133 4.852 1 89.62 1 MET B CA 1
ATOM 819 C C . MET B 1 1 ? 8.461 11.312 5.875 1 89.62 1 MET B C 1
ATOM 821 O O . MET B 1 1 ? 8.938 11.094 6.992 1 89.62 1 MET B O 1
ATOM 825 N N . LEU B 1 2 ? 7.238 11.008 5.488 1 91.56 2 LEU B N 1
ATOM 826 C CA . LEU B 1 2 ? 6.387 10.188 6.34 1 91.56 2 LEU B CA 1
ATOM 827 C C . LEU B 1 2 ? 6.059 8.859 5.656 1 91.56 2 LEU B C 1
ATOM 829 O O . LEU B 1 2 ? 5.598 8.844 4.512 1 91.56 2 LEU B O 1
ATOM 833 N N . ALA B 1 3 ? 6.375 7.828 6.375 1 92.25 3 ALA B N 1
ATOM 834 C CA . ALA B 1 3 ? 6.129 6.516 5.781 1 92.25 3 ALA B CA 1
ATOM 835 C C . ALA B 1 3 ? 5.352 5.617 6.738 1 92.25 3 ALA B C 1
ATOM 837 O O . ALA B 1 3 ? 5.59 5.637 7.949 1 92.25 3 ALA B O 1
ATOM 838 N N . PHE B 1 4 ? 4.359 4.918 6.117 1 92 4 PHE B N 1
ATOM 839 C CA . PHE B 1 4 ? 3.633 3.869 6.82 1 92 4 PHE B CA 1
ATOM 840 C C . PHE B 1 4 ? 3.947 2.502 6.223 1 92 4 PHE B C 1
ATOM 842 O O . PHE B 1 4 ? 4.02 2.354 5 1 92 4 PHE B O 1
ATOM 849 N N . HIS B 1 5 ? 4.137 1.572 7.102 1 90.44 5 HIS B N 1
ATOM 850 C CA . HIS B 1 5 ? 4.41 0.24 6.578 1 90.44 5 HIS B CA 1
ATOM 851 C C . HIS B 1 5 ? 3.756 -0.837 7.434 1 90.44 5 HIS B C 1
ATOM 853 O O . HIS B 1 5 ? 3.482 -0.614 8.617 1 90.44 5 HIS B O 1
ATOM 859 N N . THR B 1 6 ? 3.49 -1.936 6.84 1 91.12 6 THR B N 1
ATOM 860 C CA . THR B 1 6 ? 2.945 -3.094 7.535 1 91.12 6 THR B CA 1
ATOM 861 C C . THR B 1 6 ? 3.49 -4.391 6.945 1 91.12 6 THR B C 1
ATOM 863 O O . THR B 1 6 ? 3.826 -4.441 5.758 1 91.12 6 THR B O 1
ATOM 866 N N . LEU B 1 7 ? 3.58 -5.301 7.848 1 88.94 7 LEU B N 1
ATOM 867 C CA . LEU B 1 7 ? 4.035 -6.648 7.531 1 88.94 7 LEU B CA 1
ATOM 868 C C . LEU B 1 7 ? 3.053 -7.691 8.055 1 88.94 7 LEU B C 1
ATOM 870 O O . LEU B 1 7 ? 2.539 -7.559 9.172 1 88.94 7 LEU B O 1
ATOM 874 N N . ASN B 1 8 ? 2.758 -8.633 7.133 1 87.81 8 ASN B N 1
ATOM 875 C CA . ASN B 1 8 ? 1.878 -9.664 7.676 1 87.81 8 ASN B CA 1
ATOM 876 C C . ASN B 1 8 ? 2.615 -10.57 8.656 1 87.81 8 ASN B C 1
ATOM 878 O O . ASN B 1 8 ? 3.846 -10.547 8.727 1 87.81 8 ASN B O 1
ATOM 882 N N . SER B 1 9 ? 1.876 -11.258 9.383 1 85.31 9 SER B N 1
ATOM 883 C CA . SER B 1 9 ? 2.439 -12.055 10.469 1 85.31 9 SER B CA 1
ATOM 884 C C . SER B 1 9 ? 3.43 -13.086 9.93 1 85.31 9 SER B C 1
ATOM 886 O O . SER B 1 9 ? 4.43 -13.391 10.586 1 85.31 9 SER B O 1
ATOM 888 N N . SER B 1 10 ? 3.213 -13.641 8.742 1 85.12 10 SER B N 1
ATOM 889 C CA . SER B 1 10 ? 4.086 -14.648 8.148 1 85.12 10 SER B CA 1
ATOM 890 C C . SER B 1 10 ? 5.32 -14.008 7.52 1 85.12 10 SER B C 1
ATOM 892 O O . SER B 1 10 ? 6.207 -14.711 7.027 1 85.12 10 SER B O 1
ATOM 894 N N . GLN B 1 11 ? 5.332 -12.656 7.449 1 86.62 11 GLN B N 1
ATOM 895 C CA . GLN B 1 11 ? 6.426 -11.883 6.879 1 86.62 11 GLN B CA 1
ATOM 896 C C . GLN B 1 11 ? 6.617 -12.203 5.398 1 86.62 11 GLN B C 1
ATOM 898 O O . GLN B 1 11 ? 7.742 -12.195 4.898 1 86.62 11 GLN B O 1
ATOM 903 N N . SER B 1 12 ? 5.613 -12.625 4.789 1 90.75 12 SER B N 1
ATOM 904 C CA . SER B 1 12 ? 5.691 -12.969 3.373 1 90.75 12 SER B CA 1
ATOM 905 C C . SER B 1 12 ? 5.141 -11.852 2.496 1 90.75 12 SER B C 1
ATOM 907 O O . SER B 1 12 ? 5.301 -11.875 1.273 1 90.75 12 SER B O 1
ATOM 909 N N . ALA B 1 13 ? 4.52 -10.867 3.115 1 92 13 ALA B N 1
ATOM 910 C CA . ALA B 1 13 ? 3.967 -9.711 2.412 1 92 13 ALA B CA 1
ATOM 911 C C . ALA B 1 13 ? 4.258 -8.422 3.164 1 92 13 ALA B C 1
ATOM 913 O O . ALA B 1 13 ? 4.16 -8.375 4.395 1 92 13 ALA B O 1
ATOM 914 N N . TYR B 1 14 ? 4.605 -7.422 2.348 1 90.69 14 TYR B N 1
ATOM 915 C CA . TYR B 1 14 ? 4.977 -6.117 2.883 1 90.69 14 TYR B CA 1
ATOM 916 C C . TYR B 1 14 ? 4.293 -4.996 2.109 1 90.69 14 TYR B C 1
ATOM 918 O O . TYR B 1 14 ? 4.223 -5.039 0.878 1 90.69 14 TYR B O 1
ATOM 926 N N . GLN B 1 15 ? 3.742 -4.086 2.902 1 92.5 15 GLN B N 1
ATOM 927 C CA . GLN B 1 15 ? 3.109 -2.92 2.291 1 92.5 15 GLN B CA 1
ATOM 928 C C . GLN B 1 15 ? 3.656 -1.625 2.881 1 92.5 15 GLN B C 1
ATOM 930 O O . GLN B 1 15 ? 3.854 -1.523 4.094 1 92.5 15 GLN B O 1
ATOM 935 N N . SER B 1 16 ? 3.932 -0.685 2.008 1 91.94 16 SER B N 1
ATOM 936 C CA . SER B 1 16 ? 4.414 0.607 2.484 1 91.94 16 SER B CA 1
ATOM 937 C C . SER B 1 16 ? 3.807 1.753 1.682 1 91.94 16 SER B C 1
ATOM 939 O O . SER B 1 16 ? 3.457 1.583 0.512 1 91.94 16 SER B O 1
ATOM 941 N N . MET B 1 17 ? 3.643 2.84 2.342 1 93.81 17 MET B N 1
ATOM 942 C CA . MET B 1 17 ? 3.227 4.113 1.757 1 93.81 17 MET B CA 1
ATOM 943 C C . MET B 1 17 ? 4.102 5.254 2.26 1 93.81 17 MET B C 1
ATOM 945 O O . MET B 1 17 ? 4.32 5.391 3.465 1 93.81 17 MET B O 1
ATOM 949 N N . THR B 1 18 ? 4.609 6.004 1.342 1 92.56 18 THR B N 1
ATOM 950 C CA . THR B 1 18 ? 5.504 7.098 1.706 1 92.56 18 THR B CA 1
ATOM 951 C C . THR B 1 18 ? 5 8.422 1.141 1 92.56 18 THR B C 1
ATOM 953 O O . THR B 1 18 ? 4.586 8.492 -0.018 1 92.56 18 THR B O 1
ATOM 956 N N . PHE B 1 19 ? 5.078 9.461 1.984 1 93.25 19 PHE B N 1
ATOM 957 C CA . PHE B 1 19 ? 4.629 10.789 1.587 1 93.25 19 PHE B CA 1
ATOM 958 C C . PHE B 1 19 ? 5.734 11.812 1.8 1 93.25 19 PHE B C 1
ATOM 960 O O . PHE B 1 19 ? 6.355 11.859 2.865 1 93.25 19 PHE B O 1
ATOM 967 N N . LYS B 1 20 ? 5.922 12.578 0.765 1 93.12 20 LYS B N 1
ATOM 968 C CA . LYS B 1 20 ? 6.754 13.766 0.933 1 93.12 20 LYS B CA 1
ATOM 969 C C . LYS B 1 20 ? 6 14.875 1.663 1 93.12 20 LYS B C 1
ATOM 971 O O . LYS B 1 20 ? 4.766 14.922 1.625 1 93.12 20 LYS B O 1
ATOM 976 N N . PRO B 1 21 ? 6.785 15.734 2.34 1 95.25 21 PRO B N 1
ATOM 977 C CA . PRO B 1 21 ? 6.109 16.828 3.037 1 95.25 21 PRO B CA 1
ATOM 978 C C . PRO B 1 21 ? 5.219 17.656 2.113 1 95.25 21 PRO B C 1
ATOM 980 O O . PRO B 1 21 ? 4.152 18.109 2.527 1 95.25 21 PRO B O 1
ATOM 983 N N . ASP B 1 22 ? 5.551 17.812 0.86 1 94.69 22 ASP B N 1
ATOM 984 C CA . ASP B 1 22 ? 4.82 18.688 -0.057 1 94.69 22 ASP B CA 1
ATOM 985 C C . ASP B 1 22 ? 3.514 18.031 -0.506 1 94.69 22 ASP B C 1
ATOM 987 O O . ASP B 1 22 ? 2.686 18.672 -1.158 1 94.69 22 ASP B O 1
ATOM 991 N N . PHE B 1 23 ? 3.287 16.875 -0.185 1 93.5 23 PHE B N 1
ATOM 992 C CA . PHE B 1 23 ? 2.012 16.219 -0.445 1 93.5 23 PHE B CA 1
ATOM 993 C C . PHE B 1 23 ? 0.895 16.859 0.365 1 93.5 23 PHE B C 1
ATOM 995 O O . PHE B 1 23 ? -0.258 16.891 -0.071 1 93.5 23 PHE B O 1
ATOM 1002 N N . PHE B 1 24 ? 1.259 17.406 1.517 1 96.5 24 PHE B N 1
ATOM 1003 C CA . PHE B 1 24 ? 0.286 17.938 2.461 1 96.5 24 PHE B CA 1
ATOM 1004 C C . PHE B 1 24 ? 0.244 19.453 2.391 1 96.5 24 PHE B C 1
ATOM 1006 O O . PHE B 1 24 ? 1.271 20.109 2.17 1 96.5 24 PHE B O 1
ATOM 1013 N N . ASP B 1 25 ? -0.945 19.875 2.629 1 97 25 ASP B N 1
ATOM 1014 C CA . ASP B 1 25 ? -1.064 21.328 2.775 1 97 25 ASP B CA 1
ATOM 1015 C C . ASP B 1 25 ? -0.474 21.797 4.105 1 97 25 ASP B C 1
ATOM 1017 O O . ASP B 1 25 ? 0.122 22.859 4.18 1 97 25 ASP B O 1
ATOM 1021 N N . VAL B 1 26 ? -0.67 21.047 5.047 1 96.62 26 VAL B N 1
ATOM 1022 C CA . VAL B 1 26 ? -0.084 21.281 6.363 1 96.62 26 VAL B CA 1
ATOM 1023 C C . VAL B 1 26 ? 0.621 20.016 6.852 1 96.62 26 VAL B C 1
ATOM 1025 O O . VAL B 1 26 ? -0.005 18.953 6.988 1 96.62 26 VAL B O 1
ATOM 1028 N N . TYR B 1 27 ? 1.924 20.141 7.043 1 96.06 27 TYR B N 1
ATOM 1029 C CA . TYR B 1 27 ? 2.768 19.031 7.48 1 96.06 27 TYR B CA 1
ATOM 1030 C C . TYR B 1 27 ? 3.439 19.359 8.812 1 96.06 27 TYR B C 1
ATOM 1032 O O . TYR B 1 27 ? 4.473 20.031 8.844 1 96.06 27 TYR B O 1
ATOM 1040 N N . THR B 1 28 ? 2.834 18.875 9.938 1 94.5 28 THR B N 1
ATOM 1041 C CA . THR B 1 28 ? 3.369 19.109 11.273 1 94.5 28 THR B CA 1
ATOM 1042 C C . THR B 1 28 ? 3.881 17.812 11.891 1 94.5 28 THR B C 1
ATOM 1044 O O . THR B 1 28 ? 3.266 17.266 12.805 1 94.5 28 THR B O 1
ATOM 1047 N N . VAL B 1 29 ? 4.887 17.266 11.359 1 92.62 29 VAL B N 1
ATOM 1048 C CA . VAL B 1 29 ? 5.5 16.031 11.852 1 92.62 29 VAL B CA 1
ATOM 1049 C C . VAL B 1 29 ? 6.898 16.328 12.391 1 92.62 29 VAL B C 1
ATOM 1051 O O . VAL B 1 29 ? 7.711 16.969 11.711 1 92.62 29 VAL B O 1
ATOM 1054 N N . SER B 1 30 ? 7.039 15.906 13.57 1 87.62 30 SER B N 1
ATOM 1055 C CA . SER B 1 30 ? 8.352 16.094 14.18 1 87.62 30 SER B CA 1
ATOM 1056 C C . SER B 1 30 ? 9.344 15.039 13.68 1 87.62 30 SER B C 1
ATOM 1058 O O . SER B 1 30 ? 9.062 13.836 13.727 1 87.62 30 SER B O 1
ATOM 1060 N N . GLY B 1 31 ? 10.461 15.43 13.125 1 81.88 31 GLY B N 1
ATOM 1061 C CA . GLY B 1 31 ? 11.469 14.531 12.562 1 81.88 31 GLY B CA 1
ATOM 1062 C C . GLY B 1 31 ? 11.547 14.602 11.055 1 81.88 31 GLY B C 1
ATOM 1063 O O . GLY B 1 31 ? 10.586 14.992 10.391 1 81.88 31 GLY B O 1
ATOM 1064 N N . ASN B 1 32 ? 12.617 14.266 10.484 1 80.5 32 ASN B N 1
ATOM 1065 C CA . ASN B 1 32 ? 12.828 14.359 9.047 1 80.5 32 ASN B CA 1
ATOM 1066 C C . ASN B 1 32 ? 12.336 13.109 8.32 1 80.5 32 ASN B C 1
ATOM 1068 O O . ASN B 1 32 ? 11.828 13.203 7.203 1 80.5 32 ASN B O 1
ATOM 1072 N N . GLN B 1 33 ? 12.562 12.016 8.859 1 83.44 33 GLN B N 1
ATOM 1073 C CA . GLN B 1 33 ? 12.125 10.734 8.312 1 83.44 33 GLN B CA 1
ATOM 1074 C C . GLN B 1 33 ? 11.414 9.898 9.367 1 83.44 33 GLN B C 1
ATOM 1076 O O . GLN B 1 33 ? 12.047 9.391 10.297 1 83.44 33 GLN B O 1
ATOM 1081 N N . VAL B 1 34 ? 10.156 9.969 9.203 1 86.62 34 VAL B N 1
ATOM 1082 C CA . VAL B 1 34 ? 9.352 9.234 10.172 1 86.62 34 VAL B CA 1
ATOM 1083 C C . VAL B 1 34 ? 8.773 7.984 9.516 1 86.62 34 VAL B C 1
ATOM 1085 O O . VAL B 1 34 ? 8.172 8.062 8.445 1 86.62 34 VAL B O 1
ATOM 1088 N N . GLN B 1 35 ? 9.086 6.895 10.133 1 87.5 35 GLN B N 1
ATOM 1089 C CA . GLN B 1 35 ? 8.555 5.613 9.688 1 87.5 35 GLN B CA 1
ATOM 1090 C C . GLN B 1 35 ? 7.676 4.98 10.766 1 87.5 35 GLN B C 1
ATOM 1092 O O . GLN B 1 35 ? 8.117 4.781 11.898 1 87.5 35 GLN B O 1
ATOM 1097 N N . CYS B 1 36 ? 6.484 4.648 10.352 1 88.44 36 CYS B N 1
ATOM 1098 C CA . CYS B 1 36 ? 5.539 4.098 11.312 1 88.44 36 CYS B CA 1
ATOM 1099 C C . CYS B 1 36 ? 5.059 2.715 10.875 1 88.44 36 CYS B C 1
ATOM 1101 O O . CYS B 1 36 ? 4.586 2.543 9.75 1 88.44 36 CYS B O 1
ATOM 1103 N N . SER B 1 37 ? 5.23 1.76 11.797 1 90.75 37 SER B N 1
ATOM 1104 C CA . SER B 1 37 ? 4.562 0.474 11.609 1 90.75 37 SER B CA 1
ATOM 1105 C C . SER B 1 37 ? 3.086 0.559 11.984 1 90.75 37 SER B C 1
ATOM 1107 O O . SER B 1 37 ? 2.736 1.048 13.055 1 90.75 37 SER B O 1
ATOM 1109 N N . VAL B 1 38 ? 2.277 0.136 11.031 1 92.69 38 VAL B N 1
ATOM 1110 C CA . VAL B 1 38 ? 0.84 0.245 11.258 1 92.69 38 VAL B CA 1
ATOM 1111 C C . VAL B 1 38 ? 0.151 -1.053 10.844 1 92.69 38 VAL B C 1
ATOM 1113 O O . VAL B 1 38 ? 0.771 -1.924 10.234 1 92.69 38 VAL B O 1
ATOM 1116 N N . LEU B 1 39 ? -1.167 -1.152 11.273 1 91.25 39 LEU B N 1
ATOM 1117 C CA . LEU B 1 39 ? -1.968 -2.279 10.812 1 91.25 39 LEU B CA 1
ATOM 1118 C C . LEU B 1 39 ? -2.338 -2.113 9.344 1 91.25 39 LEU B C 1
ATOM 1120 O O . LEU B 1 39 ? -2.48 -0.988 8.859 1 91.25 39 LEU B O 1
ATOM 1124 N N . LEU B 1 40 ? -2.547 -3.232 8.68 1 92 40 LEU B N 1
ATOM 1125 C CA . LEU B 1 40 ? -2.965 -3.215 7.281 1 92 40 LEU B CA 1
ATOM 1126 C C . LEU B 1 40 ? -4.246 -2.404 7.109 1 92 40 LEU B C 1
ATOM 1128 O O . LEU B 1 40 ? -4.391 -1.661 6.137 1 92 40 LEU B O 1
ATOM 1132 N N . LYS B 1 41 ? -5.105 -2.531 8.078 1 91.94 41 LYS B N 1
ATOM 1133 C CA . LYS B 1 41 ? -6.379 -1.814 8.023 1 91.94 41 LYS B CA 1
ATOM 1134 C C . LYS B 1 41 ? -6.156 -0.305 7.98 1 91.94 41 LYS B C 1
ATOM 1136 O O . LYS B 1 41 ? -6.938 0.424 7.363 1 91.94 41 LYS B O 1
ATOM 1141 N N . ALA B 1 42 ? -5.16 0.144 8.641 1 92.56 42 ALA B N 1
ATOM 1142 C CA . ALA B 1 42 ? -4.84 1.569 8.617 1 92.56 42 ALA B CA 1
ATOM 1143 C C . ALA B 1 42 ? -4.41 2.01 7.223 1 92.56 42 ALA B C 1
ATOM 1145 O O . ALA B 1 42 ? -4.848 3.053 6.73 1 92.56 42 ALA B O 1
ATOM 1146 N N . ILE B 1 43 ? -3.582 1.23 6.59 1 92.31 43 ILE B N 1
ATOM 1147 C CA . ILE B 1 43 ? -3.17 1.524 5.223 1 92.31 43 ILE B CA 1
ATOM 1148 C C . ILE B 1 43 ? -4.395 1.566 4.312 1 92.31 43 ILE B C 1
ATOM 1150 O O . ILE B 1 43 ? -4.551 2.494 3.514 1 92.31 43 ILE B O 1
ATOM 1154 N N . CYS B 1 44 ? -5.262 0.608 4.445 1 93.44 44 CYS B N 1
ATOM 1155 C CA . CYS B 1 44 ? -6.473 0.55 3.635 1 93.44 44 CYS B 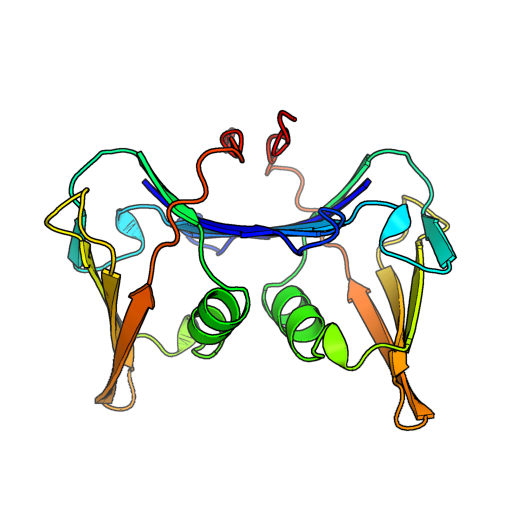CA 1
ATOM 1156 C C . CYS B 1 44 ? -7.34 1.781 3.861 1 93.44 44 CYS B C 1
ATOM 1158 O O . CYS B 1 44 ? -7.914 2.322 2.916 1 93.44 44 CYS B O 1
ATOM 1160 N N . SER B 1 45 ? -7.426 2.248 5.043 1 91.25 45 SER B N 1
ATOM 1161 C CA . SER B 1 45 ? -8.234 3.422 5.363 1 91.25 45 SER B CA 1
ATOM 1162 C C . SER B 1 45 ? -7.699 4.668 4.66 1 91.25 45 SER B C 1
ATOM 1164 O O . SER B 1 45 ? -8.477 5.512 4.211 1 91.25 45 SER B O 1
ATOM 1166 N N . LEU B 1 46 ? -6.402 4.727 4.539 1 89.81 46 LEU B N 1
ATOM 1167 C CA . LEU B 1 46 ? -5.758 5.852 3.869 1 89.81 46 LEU B CA 1
ATOM 1168 C C . LEU B 1 46 ? -6.035 5.824 2.371 1 89.81 46 LEU B C 1
ATOM 1170 O O . LEU B 1 46 ? -6.098 6.871 1.726 1 89.81 46 LEU B O 1
ATOM 1174 N N . LEU B 1 47 ? -6.23 4.668 1.885 1 91.5 47 LEU B N 1
ATOM 1175 C CA . LEU B 1 47 ? -6.398 4.504 0.445 1 91.5 47 LEU B CA 1
ATOM 1176 C C . LEU B 1 47 ? -7.871 4.586 0.056 1 91.5 47 LEU B C 1
ATOM 1178 O O . LEU B 1 47 ? -8.203 4.605 -1.131 1 91.5 47 LEU B O 1
ATOM 1182 N N . ARG B 1 48 ? -8.75 4.633 1.058 1 88.62 48 ARG B N 1
ATOM 1183 C CA . ARG B 1 48 ? -10.188 4.633 0.804 1 88.62 48 ARG B CA 1
ATOM 1184 C C . ARG B 1 48 ? -10.633 5.953 0.187 1 88.62 48 ARG B C 1
ATOM 1186 O O . ARG B 1 48 ? -11.641 6.004 -0.522 1 88.62 48 ARG B O 1
ATOM 1193 N N . THR B 1 49 ? -10 6.992 0.442 1 88 49 THR B N 1
ATOM 1194 C CA . THR B 1 49 ? -10.367 8.297 -0.102 1 88 49 THR B CA 1
ATOM 1195 C C . THR B 1 49 ? -9.539 8.617 -1.343 1 88 49 THR B C 1
ATOM 1197 O O . THR B 1 49 ? -8.32 8.789 -1.255 1 88 49 THR B O 1
ATOM 1200 N N . PRO B 1 50 ? -10.18 8.758 -2.408 1 87.31 50 PRO B N 1
ATOM 1201 C CA . PRO B 1 50 ? -9.438 9.086 -3.629 1 87.31 50 PRO B CA 1
ATOM 1202 C C . PRO B 1 50 ? -8.719 10.43 -3.541 1 87.31 50 PRO B C 1
ATOM 1204 O O . PRO B 1 50 ? -9.312 11.422 -3.109 1 87.31 50 PRO B O 1
ATOM 1207 N N . ILE B 1 51 ? -7.492 10.414 -4.023 1 85.94 51 ILE B N 1
ATOM 1208 C CA . ILE B 1 51 ? -6.668 11.617 -3.973 1 85.94 51 ILE B CA 1
ATOM 1209 C C . ILE B 1 51 ? -7.34 12.742 -4.762 1 85.94 51 ILE B C 1
ATOM 1211 O O . ILE B 1 51 ? -7.281 13.906 -4.363 1 85.94 51 ILE B O 1
ATOM 1215 N N . ALA B 1 52 ? -8.008 12.359 -5.828 1 86.94 52 ALA B N 1
ATOM 1216 C CA . ALA B 1 52 ? -8.641 13.312 -6.734 1 86.94 52 ALA B CA 1
ATOM 1217 C C . ALA B 1 52 ? -9.781 14.047 -6.039 1 86.94 52 ALA B C 1
ATOM 1219 O O . ALA B 1 52 ? -10.227 15.102 -6.5 1 86.94 52 ALA B O 1
ATOM 1220 N N . SER B 1 53 ? -10.281 13.516 -5 1 90.94 53 SER B N 1
ATOM 1221 C CA . SER B 1 53 ? -11.406 14.125 -4.301 1 90.94 53 SER B CA 1
ATOM 1222 C C . SER B 1 53 ? -10.938 15.055 -3.191 1 90.94 53 SER B C 1
ATOM 1224 O O . SER B 1 53 ? -11.742 15.766 -2.586 1 90.94 53 SER B O 1
ATOM 1226 N N . ILE B 1 54 ? -9.695 15.109 -2.973 1 91.94 54 ILE B N 1
ATOM 1227 C CA . ILE B 1 54 ? -9.164 15.82 -1.812 1 91.94 54 ILE B CA 1
ATOM 1228 C C . ILE B 1 54 ? -8.805 17.25 -2.199 1 91.94 54 ILE B C 1
ATOM 1230 O O . ILE B 1 54 ? -8.07 17.469 -3.164 1 91.94 54 ILE B O 1
ATOM 1234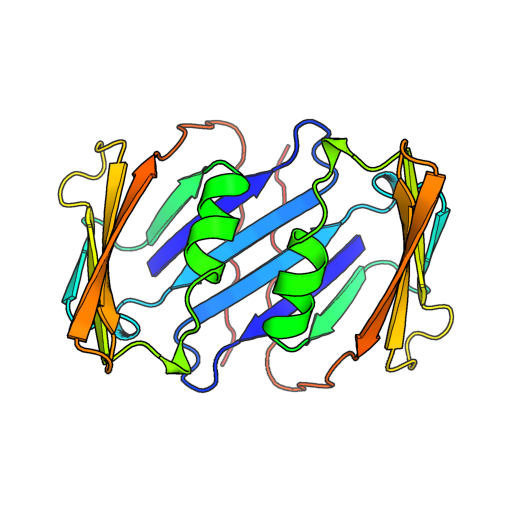 N N . ASP B 1 55 ? -9.352 18.203 -1.495 1 94.12 55 ASP B N 1
ATOM 1235 C CA . ASP B 1 55 ? -9.016 19.609 -1.654 1 94.12 55 ASP B CA 1
ATOM 1236 C C . ASP B 1 55 ? -7.816 20 -0.795 1 94.12 55 ASP B C 1
ATOM 1238 O O . ASP B 1 55 ? -6.859 20.594 -1.291 1 94.12 55 ASP B O 1
ATOM 1242 N N . ASN B 1 56 ? -7.879 19.656 0.501 1 95 56 ASN B N 1
ATOM 1243 C CA . ASN B 1 56 ? -6.797 19.938 1.442 1 95 56 ASN B CA 1
ATOM 1244 C C . ASN B 1 56 ? -6.496 18.719 2.312 1 95 56 ASN B C 1
ATOM 1246 O O . ASN B 1 56 ? -7.406 17.984 2.705 1 95 56 ASN B O 1
ATOM 1250 N N . SER B 1 57 ? -5.18 18.562 2.545 1 95.69 57 SER B N 1
ATOM 1251 C CA . SER B 1 57 ? -4.746 17.469 3.404 1 95.69 57 SER B CA 1
ATOM 1252 C C . SER B 1 57 ? -3.732 17.938 4.441 1 95.69 57 SER B C 1
ATOM 1254 O O . SER B 1 57 ? -2.824 18.719 4.117 1 95.69 57 SER B O 1
ATOM 1256 N N . SER B 1 58 ? -3.924 17.578 5.695 1 96.75 58 SER B N 1
ATOM 1257 C CA . SER B 1 58 ? -3.002 17.922 6.773 1 96.75 58 SER B CA 1
ATOM 1258 C C . SER B 1 58 ? -2.639 16.703 7.609 1 96.75 58 SER B C 1
ATOM 1260 O O . SER B 1 58 ? -3.455 15.789 7.77 1 96.75 58 SER B O 1
ATOM 1262 N N . VAL B 1 59 ? -1.377 16.703 8.102 1 96.44 59 VAL B N 1
ATOM 1263 C CA . VAL B 1 59 ? -0.914 15.617 8.969 1 96.44 59 VAL B CA 1
ATOM 1264 C C . VAL B 1 59 ? -0.202 16.203 10.188 1 96.44 59 VAL B C 1
ATOM 1266 O O . VAL B 1 59 ? 0.525 17.188 10.078 1 96.44 59 VAL B O 1
ATOM 1269 N N . LYS B 1 60 ? -0.525 15.562 11.312 1 95.44 60 LYS B N 1
ATOM 1270 C CA . LYS B 1 60 ? 0.059 16.047 12.555 1 95.44 60 LYS B CA 1
ATOM 1271 C C . LYS B 1 60 ? 0.649 14.898 13.367 1 95.44 60 LYS B C 1
ATOM 1273 O O . LYS B 1 60 ? -0.032 13.906 13.641 1 95.44 60 LYS B O 1
ATOM 1278 N N . LEU B 1 61 ? 1.9 14.969 13.68 1 92.56 61 LEU B N 1
ATOM 1279 C CA . LEU B 1 61 ? 2.645 14.156 14.633 1 92.56 61 LEU B CA 1
ATOM 1280 C C . LEU B 1 61 ? 3.68 14.992 15.375 1 92.56 61 LEU B C 1
ATOM 1282 O O . LEU B 1 61 ? 4.883 14.836 15.164 1 92.56 61 LEU B O 1
ATOM 1286 N N . PRO B 1 62 ? 3.162 15.836 16.281 1 84.62 62 PRO B N 1
ATOM 1287 C CA . PRO B 1 62 ? 4.047 16.812 16.938 1 84.62 62 PRO B CA 1
ATOM 1288 C C . PRO B 1 62 ? 5.055 16.141 17.875 1 84.62 62 PRO B C 1
ATOM 1290 O O . PRO B 1 62 ? 6.129 16.703 18.109 1 84.62 62 PRO B O 1
ATOM 1293 N N . ASP B 1 63 ? 4.672 15 18.438 1 83.12 63 ASP B N 1
ATOM 1294 C CA . ASP B 1 63 ? 5.555 14.25 19.312 1 83.12 63 ASP B CA 1
ATOM 1295 C C . ASP B 1 63 ? 6.004 12.945 18.672 1 83.12 63 ASP B C 1
ATOM 1297 O O . ASP B 1 63 ? 5.184 12.062 18.406 1 83.12 63 ASP B O 1
ATOM 1301 N N . PRO B 1 64 ? 7.332 12.836 18.422 1 73.06 64 PRO B N 1
ATOM 1302 C CA . PRO B 1 64 ? 7.832 11.617 17.781 1 73.06 64 PRO B CA 1
ATOM 1303 C C . PRO B 1 64 ? 7.516 10.352 18.578 1 73.06 64 PRO B C 1
ATOM 1305 O O . PRO B 1 64 ? 7.5 9.25 18.016 1 73.06 64 PRO B O 1
ATOM 1308 N N . ASP B 1 65 ? 7.242 10.633 19.859 1 76 65 ASP B N 1
ATOM 1309 C CA . ASP B 1 65 ? 6.938 9.492 20.719 1 76 65 ASP B CA 1
ATOM 1310 C C . ASP B 1 65 ? 5.434 9.211 20.75 1 76 65 ASP B C 1
ATOM 1312 O O . ASP B 1 65 ? 4.988 8.258 21.375 1 76 65 ASP B O 1
ATOM 1316 N N . ALA B 1 66 ? 4.863 10.117 19.953 1 78.44 66 ALA B N 1
ATOM 1317 C CA . ALA B 1 66 ? 3.422 9.875 19.906 1 78.44 66 ALA B CA 1
ATOM 1318 C C . ALA B 1 66 ? 3.105 8.586 19.156 1 78.44 66 ALA B C 1
ATOM 1320 O O . ALA B 1 66 ? 3.771 8.258 18.172 1 78.44 66 ALA B O 1
ATOM 1321 N N . LEU B 1 67 ? 2.088 7.949 19.594 1 81.88 67 LEU B N 1
ATOM 1322 C CA . LEU B 1 67 ? 1.717 6.66 19.031 1 81.88 67 LEU B CA 1
ATOM 1323 C C . LEU B 1 67 ? 0.618 6.82 17.984 1 81.88 67 LEU B C 1
ATOM 1325 O O . LEU B 1 67 ? 0.252 5.855 17.312 1 81.88 67 LEU B O 1
ATOM 1329 N N . LYS B 1 68 ? 0.16 8.094 17.859 1 91.56 68 LYS B N 1
ATOM 1330 C CA . LYS B 1 68 ? -0.941 8.289 16.922 1 91.56 68 LYS B CA 1
ATOM 1331 C C . LYS B 1 68 ? -0.666 9.469 15.984 1 91.56 68 LYS B C 1
ATOM 1333 O O . LYS B 1 68 ? -0.269 10.547 16.438 1 91.56 68 LYS B O 1
ATOM 1338 N N . VAL B 1 69 ? -0.811 9.234 14.758 1 93 69 VAL B N 1
ATOM 1339 C CA . VAL B 1 69 ? -0.732 10.281 13.742 1 93 69 VAL B CA 1
ATOM 1340 C C . VAL B 1 69 ? -2.139 10.758 13.375 1 93 69 VAL B C 1
ATOM 1342 O O . VAL B 1 69 ? -3.049 9.938 13.203 1 93 69 VAL B O 1
ATOM 1345 N N . GLN B 1 70 ? -2.309 12.023 13.359 1 95.38 70 GLN B N 1
ATOM 1346 C CA . GLN B 1 70 ? -3.572 12.578 12.883 1 95.38 70 GLN B CA 1
ATOM 1347 C C . GLN B 1 70 ? -3.477 12.984 11.422 1 95.38 70 GLN B C 1
ATOM 1349 O O . GLN B 1 70 ? -2.596 13.766 11.039 1 95.38 70 GLN B O 1
ATOM 1354 N N . TRP B 1 71 ? -4.32 12.453 10.633 1 95.44 71 TRP B N 1
ATOM 1355 C CA . TRP B 1 71 ? -4.441 12.805 9.219 1 95.44 71 TRP B CA 1
ATOM 1356 C C . TRP B 1 71 ? -5.824 13.367 8.922 1 95.44 71 TRP B C 1
ATOM 1358 O O . TRP B 1 71 ? -6.828 12.664 9.039 1 95.44 71 TRP B O 1
ATOM 1368 N N . ALA B 1 72 ? -5.914 14.633 8.477 1 96.62 72 ALA B N 1
ATOM 1369 C CA . ALA B 1 72 ? -7.176 15.305 8.172 1 96.62 72 ALA B CA 1
ATOM 1370 C C . ALA B 1 72 ? -7.273 15.641 6.691 1 96.62 72 ALA B C 1
ATOM 1372 O O . ALA B 1 72 ? -6.348 16.234 6.121 1 96.62 72 ALA B O 1
ATOM 1373 N N . LEU B 1 73 ? -8.453 15.289 6.145 1 94.62 73 LEU B N 1
ATOM 1374 C CA . LEU B 1 73 ? -8.711 15.531 4.73 1 94.62 73 LEU B CA 1
ATOM 1375 C C . LEU B 1 73 ? -9.961 16.391 4.555 1 94.62 73 LEU B C 1
ATOM 1377 O O . LEU B 1 73 ? -10.992 16.141 5.176 1 94.62 73 LEU B O 1
ATOM 1381 N N . GLU B 1 74 ? -9.781 17.391 3.836 1 94.75 74 GLU B N 1
ATOM 1382 C CA . GLU B 1 74 ? -10.922 18.188 3.381 1 94.75 74 GLU B CA 1
ATOM 1383 C C . GLU B 1 74 ? -11.234 17.906 1.912 1 94.75 74 GLU B C 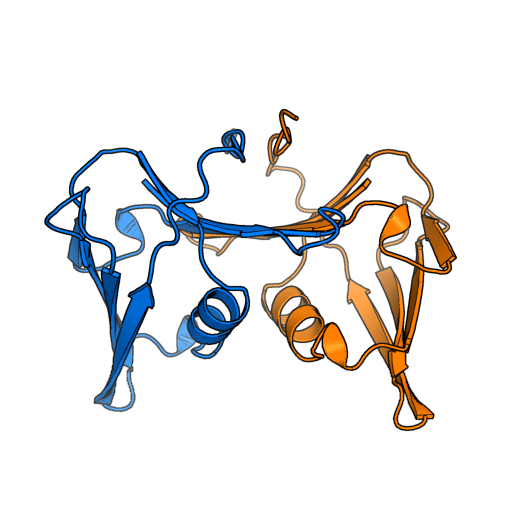1
ATOM 1385 O O . GLU B 1 74 ? -10.406 18.172 1.038 1 94.75 74 GLU B O 1
ATOM 1390 N N . CYS B 1 75 ? -12.359 17.375 1.619 1 93.06 75 CYS B N 1
ATOM 1391 C CA . CYS B 1 75 ? -12.758 17.047 0.253 1 93.06 75 CYS B CA 1
ATOM 1392 C C . CYS B 1 75 ? -13.438 18.234 -0.414 1 93.06 75 CYS B C 1
ATOM 1394 O O . CYS B 1 75 ? -13.859 19.172 0.263 1 93.06 75 CYS B O 1
ATOM 1396 N N . TYR B 1 76 ? -13.539 18.172 -1.757 1 93 76 TYR B N 1
ATOM 1397 C CA . TYR B 1 76 ? 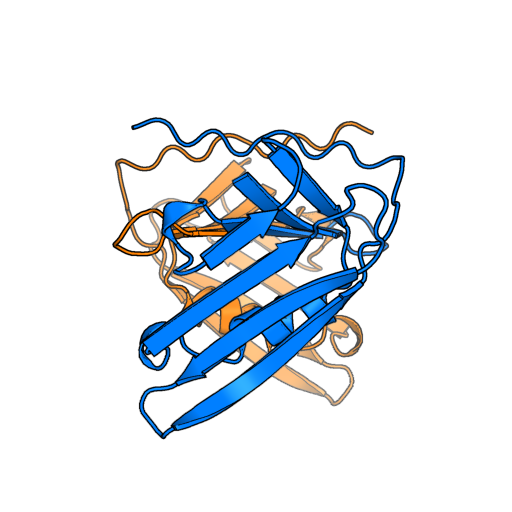-14.203 19.234 -2.518 1 93 76 TYR B CA 1
ATOM 1398 C C . TYR B 1 76 ? -15.688 19.297 -2.184 1 93 76 TYR B C 1
ATOM 1400 O O . TYR B 1 76 ? -16.297 20.359 -2.25 1 93 76 TYR B O 1
ATOM 1408 N N . SER B 1 77 ? -16.328 18.188 -1.878 1 89.19 77 SER B N 1
ATOM 1409 C CA . SER B 1 77 ? -17.734 18.125 -1.49 1 89.19 77 SER B CA 1
ATOM 1410 C C . SER B 1 77 ? -17.953 18.781 -0.13 1 89.19 77 SER B C 1
ATOM 1412 O O . SER B 1 77 ? -19.094 18.922 0.312 1 89.19 77 SER B O 1
ATOM 1414 N N . VAL B 1 78 ? -17.047 19.281 0.528 1 83.12 78 VAL B N 1
ATOM 1415 C CA . VAL B 1 78 ? -17.078 19.953 1.819 1 83.12 78 VAL B CA 1
ATOM 1416 C C . VAL B 1 78 ? -17 18.922 2.945 1 83.12 78 VAL B C 1
ATOM 1418 O O . VAL B 1 78 ? -17.031 19.281 4.125 1 83.12 78 VAL B O 1
ATOM 1421 N N . MET B 1 79 ? -16.891 17.812 2.658 1 90.69 79 MET B N 1
ATOM 1422 C CA . MET B 1 79 ? -16.734 16.766 3.66 1 90.69 79 MET B CA 1
ATOM 1423 C C . MET B 1 79 ? -15.312 16.734 4.211 1 90.69 79 MET B C 1
ATOM 1425 O O . MET B 1 79 ? -14.344 16.891 3.459 1 90.69 79 MET B O 1
ATOM 1429 N N . ARG B 1 80 ? -15.266 16.797 5.531 1 90.88 80 ARG B N 1
ATOM 1430 C CA . ARG B 1 80 ? -13.977 16.656 6.203 1 90.88 80 ARG B CA 1
ATOM 1431 C C . ARG B 1 80 ? -13.836 15.289 6.852 1 90.88 80 ARG B C 1
ATOM 1433 O O . ARG B 1 80 ? -14.727 14.852 7.582 1 90.88 80 ARG B O 1
ATOM 1440 N N . LYS B 1 81 ? -12.758 14.578 6.539 1 92.62 81 LYS B N 1
ATOM 1441 C CA . LYS B 1 81 ? -12.461 13.281 7.145 1 92.62 81 LYS B CA 1
ATOM 1442 C C . LYS B 1 81 ? -11.18 13.344 7.973 1 92.62 81 LYS B C 1
ATOM 1444 O O . LYS B 1 81 ? -10.18 13.906 7.531 1 92.62 81 L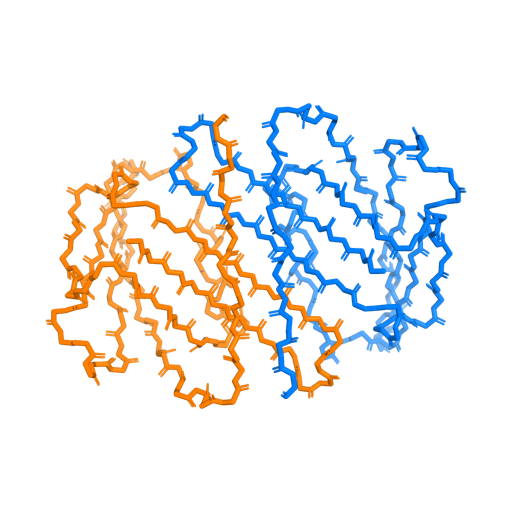YS B O 1
ATOM 1449 N N . THR B 1 82 ? -11.25 12.922 9.219 1 94.44 82 THR B N 1
ATOM 1450 C CA . THR B 1 82 ? -10.07 12.852 10.07 1 94.44 82 THR B CA 1
ATOM 1451 C C . THR B 1 82 ? -9.758 11.406 10.445 1 94.44 82 THR B C 1
ATOM 1453 O O . THR B 1 82 ? -10.625 10.68 10.938 1 94.44 82 THR B O 1
ATOM 1456 N N . TYR B 1 83 ? -8.578 11 10.156 1 93.31 83 TYR B N 1
ATOM 1457 C CA . TYR B 1 83 ? -8.102 9.656 10.5 1 93.31 83 TYR B CA 1
ATOM 1458 C C . TYR B 1 83 ? -7.059 9.719 11.609 1 93.31 83 TYR B C 1
ATOM 1460 O O . TYR B 1 83 ? -6.199 10.602 11.617 1 93.31 83 TYR B O 1
ATOM 1468 N N . TRP B 1 84 ? -7.258 8.797 12.578 1 93.38 84 TRP B N 1
ATOM 1469 C CA . TRP B 1 84 ? -6.242 8.578 13.602 1 93.38 84 TRP B CA 1
ATOM 1470 C C . TRP B 1 84 ? -5.531 7.246 13.375 1 93.38 84 TRP B C 1
ATOM 1472 O O . TRP B 1 84 ? -6.152 6.18 13.445 1 93.38 84 TRP B O 1
ATOM 1482 N N . ILE B 1 85 ? -4.258 7.395 13.078 1 94.12 85 ILE B N 1
ATOM 1483 C CA . ILE B 1 85 ? -3.479 6.207 12.734 1 94.12 85 ILE B CA 1
ATOM 1484 C C . ILE B 1 85 ? -2.557 5.844 13.898 1 94.12 85 ILE B C 1
ATOM 1486 O O . ILE B 1 85 ? -1.682 6.629 14.273 1 94.12 85 ILE B O 1
ATOM 1490 N N . THR B 1 86 ? -2.723 4.676 14.414 1 93.5 86 THR B N 1
ATOM 1491 C CA . THR B 1 86 ? -1.895 4.195 15.516 1 93.5 86 THR B CA 1
ATOM 1492 C C . THR B 1 86 ? -0.613 3.555 14.992 1 93.5 86 THR B C 1
ATOM 1494 O O . THR B 1 86 ? -0.663 2.656 14.148 1 93.5 86 THR B O 1
ATOM 1497 N N . CYS B 1 87 ? 0.531 4.094 15.453 1 88.88 87 CYS B N 1
ATOM 1498 C CA . CYS B 1 87 ? 1.83 3.543 15.078 1 88.88 87 CYS B CA 1
ATOM 1499 C C . CYS B 1 87 ? 2.27 2.467 16.062 1 88.88 87 CYS B C 1
ATOM 1501 O O . CYS B 1 87 ? 2.244 2.686 17.281 1 88.88 87 CYS B O 1
ATOM 1503 N N . ASN B 1 88 ? 2.484 1.319 15.445 1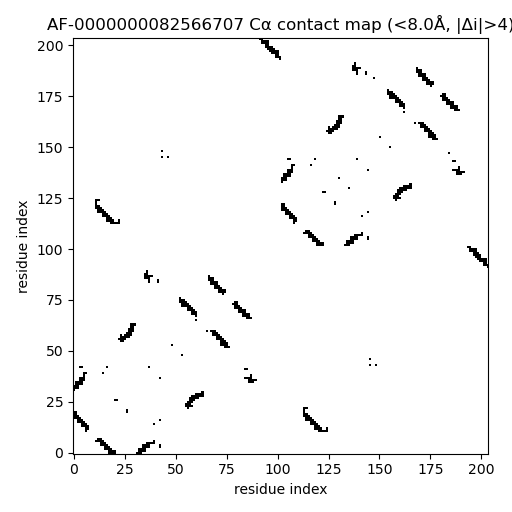 79.88 88 ASN B N 1
ATOM 1504 C CA . ASN B 1 88 ? 2.961 0.216 16.266 1 79.88 88 ASN B CA 1
ATOM 1505 C C . ASN B 1 88 ? 4.48 0.24 16.422 1 79.88 88 ASN B C 1
ATOM 1507 O O . ASN B 1 88 ? 5.188 0.67 15.508 1 79.88 88 ASN B O 1
ATOM 1511 N N . VAL B 1 89 ? 5 0.182 17.578 1 61.78 89 VAL B N 1
ATOM 1512 C CA . VAL B 1 89 ? 6.441 0.116 17.797 1 61.78 89 VAL B CA 1
ATOM 1513 C C . VAL B 1 89 ? 6.953 -1.277 17.438 1 61.78 89 VAL B C 1
ATOM 1515 O O . VAL B 1 89 ? 6.461 -2.279 17.969 1 61.78 89 VAL B O 1
ATOM 1518 N N . GLU B 1 90 ? 6.938 -1.599 16.234 1 60.81 90 GLU B N 1
ATOM 1519 C CA . GLU B 1 90 ? 7.535 -2.9 15.945 1 60.81 90 GLU B CA 1
ATOM 1520 C C . GLU B 1 90 ? 9.055 -2.801 15.828 1 60.81 90 GLU B C 1
ATOM 1522 O O . GLU B 1 90 ? 9.57 -2.283 14.836 1 60.81 90 GLU B O 1
ATOM 1527 N N . PRO B 1 91 ? 9.812 -2.977 16.922 1 52 91 PRO B N 1
ATOM 1528 C CA . PRO B 1 91 ? 11.266 -2.828 16.969 1 52 91 PRO B CA 1
ATOM 1529 C C . PRO B 1 91 ? 11.969 -3.482 15.773 1 52 91 PRO B C 1
ATOM 1531 O O . PRO B 1 91 ? 13.016 -3.01 15.328 1 52 91 PRO B O 1
ATOM 1534 N N . ASN B 1 92 ? 11.656 -4.59 15.477 1 51.94 92 ASN B N 1
ATOM 1535 C CA . ASN B 1 92 ? 12.617 -5.426 14.766 1 51.94 92 ASN B CA 1
ATOM 1536 C C . ASN B 1 92 ? 12.484 -5.262 13.25 1 51.94 92 ASN B C 1
ATOM 1538 O O . ASN B 1 92 ? 13.133 -5.977 12.484 1 51.94 92 ASN B O 1
ATOM 1542 N N . ILE B 1 93 ? 11.617 -4.539 12.82 1 52.56 93 ILE B N 1
ATOM 1543 C CA . ILE B 1 93 ? 11.617 -4.609 11.359 1 52.56 93 ILE B CA 1
ATOM 1544 C C . ILE B 1 93 ? 12.211 -3.328 10.781 1 52.56 93 ILE B C 1
ATOM 1546 O O . ILE B 1 93 ? 11.781 -2.225 11.125 1 52.56 93 ILE B O 1
ATOM 1550 N N . LYS B 1 94 ? 13.516 -3.422 10.5 1 50.28 94 LYS B N 1
ATOM 1551 C CA . LYS B 1 94 ? 14.148 -2.277 9.852 1 50.28 94 LYS B CA 1
ATOM 1552 C C . LYS B 1 94 ? 13.789 -2.213 8.367 1 50.28 94 LYS B C 1
ATOM 1554 O O . LYS B 1 94 ? 13.797 -3.236 7.68 1 50.28 94 LYS B O 1
ATOM 1559 N N . PHE B 1 95 ? 12.867 -1.39 7.992 1 51.34 95 PHE B N 1
ATOM 1560 C CA . PHE B 1 95 ? 12.531 -1.237 6.586 1 51.34 95 PHE B CA 1
ATOM 1561 C C . PHE B 1 95 ? 13.5 -0.287 5.895 1 51.34 95 PHE B C 1
ATOM 1563 O O . PHE B 1 95 ? 14 0.656 6.512 1 51.34 95 PHE B O 1
ATOM 1570 N N . THR B 1 96 ? 14.227 -0.854 5.086 1 51.53 96 THR B N 1
ATOM 1571 C CA . THR B 1 96 ? 15.172 -0.005 4.363 1 51.53 96 THR B CA 1
ATOM 1572 C C . THR B 1 96 ? 14.43 1.02 3.508 1 51.53 96 THR B C 1
ATOM 1574 O O . THR B 1 96 ? 13.305 0.767 3.061 1 51.53 96 THR B O 1
ATOM 1577 N N . LYS B 1 97 ? 15.055 2.133 3.348 1 48.69 97 LYS B N 1
ATOM 1578 C CA . LYS B 1 97 ? 14.656 3.354 2.654 1 48.69 97 LYS B CA 1
ATOM 1579 C C . LYS B 1 97 ? 14.383 3.082 1.179 1 48.69 97 LYS B C 1
ATOM 1581 O O . LYS B 1 97 ? 15.125 2.346 0.528 1 48.69 97 LYS B O 1
ATOM 1586 N N . VAL B 1 98 ? 13.117 3.221 0.741 1 50.78 98 VAL B N 1
ATOM 1587 C CA . VAL B 1 98 ? 12.844 3.309 -0.69 1 50.78 98 VAL B CA 1
ATOM 1588 C C . VAL B 1 98 ? 13.508 4.555 -1.268 1 50.78 98 VAL B C 1
ATOM 1590 O O . VAL B 1 98 ? 13.336 5.66 -0.747 1 50.78 98 VAL B O 1
ATOM 1593 N N . THR B 1 99 ? 14.703 4.48 -1.848 1 47.44 99 THR B N 1
ATOM 1594 C CA . THR B 1 99 ? 15.383 5.633 -2.43 1 47.44 99 THR B CA 1
ATOM 1595 C C . THR B 1 99 ? 14.867 5.91 -3.84 1 47.44 99 THR B C 1
ATOM 1597 O O . THR B 1 99 ? 14.719 4.988 -4.645 1 47.44 99 THR B O 1
ATOM 1600 N N . TYR B 1 100 ? 14.195 7.043 -3.982 1 47.03 100 TYR B N 1
ATOM 1601 C CA . TYR B 1 100 ? 13.734 7.613 -5.242 1 47.03 100 TYR B CA 1
ATOM 1602 C C . TYR B 1 100 ? 14.898 8.188 -6.039 1 47.03 100 TYR B C 1
ATOM 1604 O O .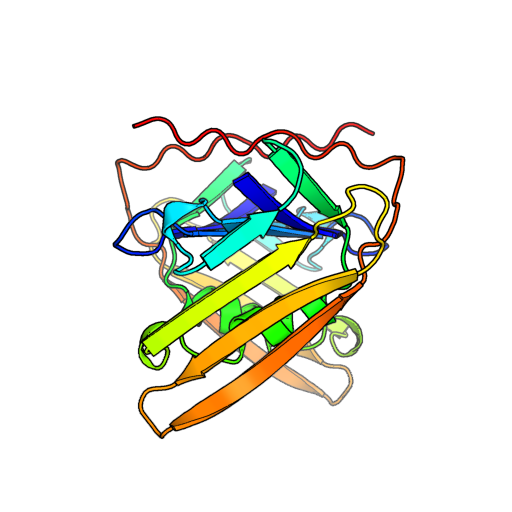 TYR B 1 100 ? 15.797 8.812 -5.473 1 47.03 100 TYR B O 1
ATOM 1612 N N . TYR B 1 101 ? 15.5 7.426 -6.953 1 44.72 101 TYR B N 1
ATOM 1613 C CA . TYR B 1 101 ? 16.5 8.172 -7.707 1 44.72 101 TYR B CA 1
ATOM 1614 C C . TYR B 1 101 ? 15.859 8.914 -8.875 1 44.72 101 TYR B C 1
ATOM 1616 O O . TYR B 1 101 ? 14.992 8.367 -9.562 1 44.72 101 TYR B O 1
ATOM 1624 N N . GLU B 1 102 ? 15.828 10.273 -8.812 1 40.84 102 GLU B N 1
ATOM 1625 C CA . GLU B 1 102 ? 15.57 11.18 -9.922 1 40.84 102 GLU B CA 1
ATOM 1626 C C . GLU B 1 102 ? 16.438 10.828 -11.133 1 40.84 102 GLU B C 1
ATOM 1628 O O . GLU B 1 102 ? 17.578 10.375 -10.984 1 40.84 102 GLU B O 1
#

Foldseek 3Di:
DEKEKEADPVNPDIDMDDDDQVLAPAEAAPDDYAYFYFDPVLVVVVVVDDPVFFDGKYKHDNDSPDQWIWIWTQGPVRDIDIDITGGDCPPPDDDDDPDDDD/DEKEKEADPVRPDIDMDDDDQVLAPAEAAPDDYQYFYFDPVLVVVVVVDDPVFFDHKYKHDNDSPDQWIWIWTQGPVRDIDIDITGGDCPPPDDDDDPDDDD

Solvent-accessible surface area (backbone atoms only — not comparable to full-atom values): 11205 Å² total; per-residue (Å²): 63,43,32,42,30,30,64,47,93,84,65,29,38,40,39,39,39,38,33,39,60,81,62,33,77,38,69,44,56,47,69,65,71,40,76,33,36,34,53,64,68,54,57,51,60,65,63,67,57,58,72,90,47,50,69,44,35,33,39,41,27,77,45,74,84,50,47,53,35,39,39,38,36,32,30,73,89,68,49,69,47,75,45,78,42,59,43,45,86,60,85,71,63,51,74,39,68,67,46,77,50,130,63,44,32,41,32,30,64,47,92,84,66,29,37,39,38,39,37,37,33,38,60,82,62,32,76,39,69,44,53,47,67,65,74,40,76,32,35,34,55,66,67,55,57,51,58,64,64,67,56,56,72,89,48,50,69,41,37,35,38,39,27,77,46,75,82,50,46,53,37,40,38,38,35,32,31,72,88,68,48,72,48,76,45,80,43,58,44,46,86,58,84,70,63,51,72,40,68,67,45,76,50,129

Radius of gyration: 17.18 Å; Cα contacts (8 Å, |Δi|>4): 410; chains: 2; bounding box: 34×43×42 Å

Organism: Quercus lobata (NCBI:txid97700)

Secondary structure (DSSP, 8-state):
-EEEEEE-TTS-EEEEEEE-GGGSSEEEESSSSEEEE--HHHHHHHHSS-GGGEEEEEEEE--TT-SEEEEEEEETTS-EEEEEEEPB--TT-EE----EE-/-EEEEEE-TTS-EEEEEEE-GGGSSEEEESSSSEEEE--HHHHHHHHSS-GGGEEEEEEEE--TT-SEEEEEEEETTS-EEEEEEEPB--TT-EE----EE-

pLDDT: mean 85.12, std 14.51, range [40.84, 97.0]